Protein AF-A0A2D0RPX7-F1 (afdb_monomer)

Mean predicted aligned error: 11.75 Å

Secondary structure (DSSP, 8-state):
-------HHHHHHHHHHHHTS-SSTTHHHHHHHH-TTS-HHHHHHHHHHHHHHHHHHHHTT--HHHHHHHHHHHHHHHHH-TTS-HHHHHHHHTT--HHHHHHHHHHHHHHHHHSSPPPHHHHHHHHH-GGGSS-HHHHHHHHHHHHH-SSSSHHHHHHHHHHHHHHHHHHHHHHHHTT--EEEHHHHHHTT-SS--SEEESS----SS---S---S------TTHHHHHSS-----------------

Structure (mmCIF, N/CA/C/O backbone):
data_AF-A0A2D0RPX7-F1
#
_entry.id   AF-A0A2D0RPX7-F1
#
loop_
_atom_site.group_PDB
_atom_site.id
_atom_site.type_symbol
_atom_site.label_atom_id
_atom_site.label_alt_id
_atom_site.label_comp_id
_atom_site.label_asym_id
_atom_site.label_entity_id
_atom_site.label_seq_id
_atom_site.pdbx_PDB_ins_code
_atom_site.Cartn_x
_atom_site.Cartn_y
_atom_site.Cartn_z
_atom_site.occupancy
_atom_site.B_iso_or_equiv
_atom_site.auth_seq_id
_atom_site.auth_comp_id
_atom_site.auth_asym_id
_atom_site.auth_atom_id
_atom_site.pdbx_PDB_model_num
ATOM 1 N N . MET A 1 1 ? -29.292 -4.872 14.350 1.00 38.97 1 MET A N 1
ATOM 2 C CA . MET A 1 1 ? -28.483 -6.059 13.984 1.00 38.97 1 MET A CA 1
ATOM 3 C C . MET A 1 1 ? -27.320 -6.160 14.959 1.00 38.97 1 MET A C 1
ATOM 5 O O . MET A 1 1 ? -26.599 -5.183 15.113 1.00 38.97 1 MET A O 1
ATOM 9 N N . SER A 1 2 ? -27.185 -7.280 15.672 1.00 42.84 2 SER A N 1
ATOM 10 C CA . SER A 1 2 ? -26.088 -7.494 16.627 1.00 42.84 2 SER A CA 1
ATOM 11 C C . SER A 1 2 ? -24.741 -7.439 15.893 1.00 42.84 2 SER A C 1
ATOM 13 O O . SER A 1 2 ? -24.562 -8.151 14.906 1.00 42.84 2 SER A O 1
ATOM 15 N N . LYS A 1 3 ? -23.810 -6.576 16.331 1.00 54.81 3 LYS A N 1
ATOM 16 C CA . LYS A 1 3 ? -22.422 -6.564 15.837 1.00 54.81 3 LYS A CA 1
ATOM 17 C C . LYS A 1 3 ? -21.764 -7.867 16.288 1.00 54.81 3 LYS A C 1
ATOM 19 O O . LYS A 1 3 ? -21.267 -7.971 17.407 1.00 54.81 3 LYS A O 1
ATOM 24 N N . MET A 1 4 ? -21.809 -8.871 15.421 1.00 58.91 4 MET A N 1
ATOM 25 C CA . MET A 1 4 ? -21.173 -10.156 15.659 1.00 58.91 4 MET A CA 1
ATOM 26 C C . MET A 1 4 ? -19.658 -9.936 15.752 1.00 58.91 4 MET A C 1
ATOM 28 O O . MET A 1 4 ? -19.037 -9.414 14.824 1.00 58.91 4 MET A O 1
ATOM 32 N N . LYS A 1 5 ? -19.069 -10.258 16.907 1.00 72.12 5 LYS A N 1
ATOM 33 C CA . LYS A 1 5 ? -17.617 -10.202 17.097 1.00 72.12 5 LYS A CA 1
ATOM 34 C C . LYS A 1 5 ? -16.993 -11.299 16.240 1.00 72.12 5 LYS A C 1
ATOM 36 O O . LYS A 1 5 ? -17.305 -12.467 16.448 1.00 72.12 5 LYS A O 1
ATOM 41 N N . LEU A 1 6 ? -16.122 -10.917 15.307 1.00 82.69 6 LEU A N 1
ATOM 42 C CA . LEU A 1 6 ? -15.377 -11.857 14.474 1.00 82.69 6 LEU A CA 1
ATOM 43 C C . LEU A 1 6 ? -14.513 -12.750 15.371 1.00 82.69 6 LEU A C 1
ATOM 45 O O . LEU A 1 6 ? -13.600 -12.260 16.041 1.00 82.69 6 LEU A O 1
ATOM 49 N N . CYS A 1 7 ? -14.791 -14.051 15.406 1.00 88.56 7 CYS A N 1
ATOM 50 C CA . CYS A 1 7 ? -13.959 -14.973 16.168 1.00 88.56 7 CYS A CA 1
ATOM 51 C C . CYS A 1 7 ? -12.695 -15.359 15.380 1.00 88.56 7 CYS A C 1
ATOM 53 O O . CYS A 1 7 ? -12.612 -15.233 14.156 1.00 88.56 7 CYS A O 1
ATOM 55 N N . ARG A 1 8 ? -11.686 -15.892 16.080 1.00 89.31 8 ARG A N 1
ATOM 56 C CA . ARG A 1 8 ? -10.414 -16.299 15.457 1.00 89.31 8 ARG A CA 1
ATOM 57 C C . ARG A 1 8 ? -10.593 -17.370 14.373 1.00 89.31 8 ARG A C 1
ATOM 59 O O . ARG A 1 8 ? -9.827 -17.392 13.412 1.00 89.31 8 ARG A O 1
ATOM 66 N N . ALA A 1 9 ? -11.561 -18.270 14.537 1.00 91.12 9 ALA A N 1
ATOM 67 C CA . ALA A 1 9 ? -11.838 -19.313 13.553 1.00 91.12 9 ALA A CA 1
ATOM 68 C C . ALA A 1 9 ? -12.414 -18.717 12.259 1.00 91.12 9 ALA A C 1
ATOM 70 O O . ALA A 1 9 ? -11.913 -19.022 11.181 1.00 91.12 9 ALA A O 1
ATOM 71 N N . GLU A 1 10 ? -13.383 -17.806 12.367 1.00 91.25 10 GLU A N 1
ATOM 72 C CA . GLU A 1 10 ? -13.968 -17.100 11.219 1.00 91.25 10 GLU A CA 1
ATOM 73 C C . GLU A 1 10 ? -12.928 -16.261 10.484 1.00 91.25 10 GLU A C 1
ATOM 75 O O . GLU A 1 10 ? -12.817 -16.360 9.264 1.00 91.25 10 GLU A O 1
ATOM 80 N N . TYR A 1 11 ? -12.096 -15.515 11.223 1.00 93.44 11 TYR A N 1
ATOM 81 C CA . TYR A 1 11 ? -10.978 -14.779 10.634 1.00 93.44 11 TYR A CA 1
ATOM 82 C C . TYR A 1 11 ? -10.102 -15.686 9.763 1.00 93.44 11 TYR A C 1
ATOM 84 O O . TYR A 1 11 ? -9.799 -15.343 8.625 1.00 93.44 11 TYR A O 1
ATOM 92 N N . ARG A 1 12 ? -9.714 -16.867 10.270 1.00 94.00 12 ARG A N 1
ATOM 93 C CA . ARG A 1 12 ? -8.864 -17.814 9.527 1.00 94.00 12 ARG A CA 1
ATOM 94 C C . ARG A 1 12 ? -9.530 -18.312 8.247 1.00 94.00 12 ARG A C 1
ATOM 96 O O . ARG A 1 12 ? -8.838 -18.507 7.253 1.00 94.00 12 ARG A O 1
ATOM 103 N N . VAL A 1 13 ? -10.846 -18.516 8.262 1.00 95.12 13 VAL A N 1
ATOM 104 C CA . VAL A 1 13 ? -11.600 -18.929 7.070 1.00 95.12 13 VAL A CA 1
ATOM 105 C C . VAL A 1 13 ? -11.599 -17.817 6.020 1.00 95.12 13 VAL A C 1
ATOM 107 O O . VAL A 1 13 ? -11.315 -18.091 4.855 1.00 95.12 13 VAL A O 1
ATOM 110 N N . ILE A 1 14 ? -11.857 -16.570 6.427 1.00 94.75 14 ILE A N 1
ATOM 111 C CA . ILE A 1 14 ? -11.833 -15.414 5.519 1.00 94.75 14 ILE A CA 1
ATOM 112 C C . ILE A 1 14 ? -10.420 -15.208 4.963 1.00 94.75 14 ILE A C 1
ATOM 114 O O . ILE A 1 14 ? -10.260 -15.099 3.752 1.00 94.75 14 ILE A O 1
ATOM 118 N N . ALA A 1 15 ? -9.397 -15.233 5.821 1.00 94.12 15 ALA A N 1
ATOM 119 C CA . ALA A 1 15 ? -7.998 -15.075 5.428 1.00 94.12 15 ALA A CA 1
ATOM 120 C C . ALA A 1 15 ? -7.537 -16.161 4.441 1.00 94.12 15 ALA A C 1
ATOM 122 O O . ALA A 1 15 ? -6.885 -15.870 3.447 1.00 94.12 15 ALA A O 1
ATOM 123 N N . LYS A 1 16 ? -7.930 -17.423 4.648 1.00 93.69 16 LYS A N 1
ATOM 124 C CA . LYS A 1 16 ? -7.609 -18.495 3.693 1.00 93.69 16 LYS A CA 1
ATOM 125 C C . LYS A 1 16 ? -8.269 -18.271 2.329 1.00 93.69 16 LYS A C 1
ATOM 127 O O . LYS A 1 16 ? -7.687 -18.599 1.301 1.00 93.69 16 LYS A O 1
ATOM 132 N N . PHE A 1 17 ? -9.487 -17.729 2.310 1.00 93.62 17 PHE A N 1
ATOM 133 C CA . PHE A 1 17 ? -10.157 -17.385 1.059 1.00 93.62 17 PHE A CA 1
ATOM 134 C C . PHE A 1 17 ? -9.475 -16.199 0.364 1.00 93.62 17 PHE A C 1
ATOM 136 O O . PHE A 1 17 ? -9.306 -16.232 -0.851 1.00 93.62 17 PHE A O 1
ATOM 143 N N . THR A 1 18 ? -9.024 -15.185 1.112 1.00 90.88 18 THR A N 1
ATOM 144 C CA . THR A 1 18 ? -8.352 -14.011 0.532 1.00 90.88 18 THR A CA 1
ATOM 145 C C . THR A 1 18 ? -7.028 -14.361 -0.145 1.00 90.88 18 THR A C 1
ATOM 147 O O . THR A 1 18 ? -6.698 -13.746 -1.157 1.00 90.88 18 THR A O 1
ATOM 150 N N . GLU A 1 19 ? -6.305 -15.379 0.335 1.00 86.44 19 GLU A N 1
ATOM 151 C CA . GLU A 1 19 ? -5.074 -15.863 -0.309 1.00 86.44 19 GLU A CA 1
ATOM 152 C C . GLU A 1 19 ? -5.301 -16.326 -1.757 1.00 86.44 19 GLU A C 1
ATOM 154 O O . GLU A 1 19 ? -4.415 -16.157 -2.592 1.00 86.44 19 GLU A O 1
ATOM 159 N N . GLN A 1 20 ? -6.493 -16.846 -2.066 1.00 84.94 20 GLN A N 1
ATOM 160 C CA . GLN A 1 20 ? -6.867 -17.343 -3.396 1.00 84.94 20 GLN A CA 1
ATOM 161 C C . GLN A 1 20 ? -7.364 -16.231 -4.330 1.00 84.94 20 GLN A C 1
ATOM 163 O O . GLN A 1 20 ? -7.512 -16.448 -5.532 1.00 84.94 20 GLN A O 1
ATOM 168 N N . LEU A 1 21 ? -7.647 -15.041 -3.793 1.00 85.19 21 LEU A N 1
ATOM 169 C CA . LEU A 1 21 ? -8.184 -13.934 -4.571 1.00 85.19 21 LEU A CA 1
ATOM 170 C C . LEU A 1 21 ? -7.066 -13.143 -5.252 1.00 85.19 21 LEU A C 1
ATOM 172 O O . LEU A 1 21 ? -6.052 -12.766 -4.646 1.00 85.19 21 LEU A O 1
ATOM 176 N N . ARG A 1 22 ? -7.311 -12.811 -6.522 1.00 77.62 22 ARG A N 1
ATOM 177 C CA . ARG A 1 22 ? -6.557 -11.766 -7.213 1.00 77.62 22 ARG A CA 1
ATOM 178 C C . ARG A 1 22 ? -7.001 -10.389 -6.702 1.00 77.62 22 ARG A C 1
ATOM 180 O O . ARG A 1 22 ? -8.201 -10.191 -6.483 1.00 77.62 22 ARG A O 1
ATOM 187 N N . PRO A 1 23 ? -6.069 -9.436 -6.536 1.00 73.12 23 PRO A N 1
ATOM 188 C CA . PRO A 1 23 ?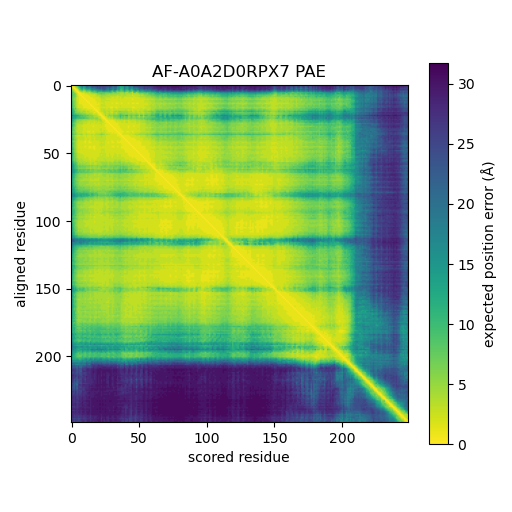 -6.348 -8.076 -6.083 1.00 73.12 23 PRO A CA 1
ATOM 189 C C . PRO A 1 23 ? -6.954 -7.259 -7.228 1.00 73.12 23 PRO A C 1
ATOM 191 O O . PRO A 1 23 ? -6.350 -6.345 -7.771 1.00 73.12 23 PRO A O 1
ATOM 194 N N . THR A 1 24 ? -8.154 -7.645 -7.641 1.00 77.12 24 THR A N 1
ATOM 195 C CA . THR A 1 24 ? -8.930 -6.941 -8.659 1.00 77.12 24 THR A CA 1
ATOM 196 C C . THR A 1 24 ? -10.061 -6.179 -7.991 1.00 77.12 24 THR A C 1
ATOM 198 O O . THR A 1 24 ? -10.489 -6.518 -6.888 1.00 77.12 24 THR A O 1
ATOM 201 N N . ARG A 1 25 ? -10.650 -5.212 -8.698 1.00 71.50 25 ARG A N 1
ATOM 202 C CA . ARG A 1 25 ? -11.848 -4.492 -8.228 1.00 71.50 25 ARG A CA 1
ATOM 203 C C . ARG A 1 25 ? -13.037 -5.419 -7.913 1.00 71.50 25 ARG A C 1
ATOM 205 O O . ARG A 1 25 ? -13.955 -5.018 -7.204 1.00 71.50 25 ARG A O 1
ATOM 212 N N . GLN A 1 26 ? -13.020 -6.664 -8.398 1.00 81.12 26 GLN A N 1
ATOM 213 C CA . GLN A 1 26 ? -14.059 -7.663 -8.142 1.00 81.12 26 GLN A CA 1
ATOM 214 C C . GLN A 1 26 ? -13.861 -8.440 -6.831 1.00 81.12 26 GLN A C 1
ATOM 216 O O . GLN A 1 26 ? -14.807 -9.082 -6.372 1.00 81.12 26 GLN A O 1
ATOM 221 N N . CYS A 1 27 ? -12.688 -8.366 -6.187 1.00 85.25 27 CYS A N 1
ATOM 222 C CA . CYS A 1 27 ? -12.398 -9.147 -4.979 1.00 85.25 27 CYS A CA 1
ATOM 223 C C . CYS A 1 27 ? -13.417 -8.880 -3.859 1.00 85.25 27 CYS A C 1
ATOM 225 O O . CYS A 1 27 ? -13.876 -9.809 -3.196 1.00 85.25 27 CYS A O 1
ATOM 227 N N . MET A 1 28 ? -13.853 -7.626 -3.706 1.00 87.69 28 MET A N 1
ATOM 228 C CA . MET A 1 28 ? -14.830 -7.246 -2.689 1.00 87.69 28 MET A CA 1
ATOM 229 C C . MET A 1 28 ? -16.225 -7.793 -2.969 1.00 87.69 28 MET A C 1
ATOM 231 O O . MET A 1 28 ? -16.921 -8.174 -2.028 1.00 87.69 28 MET A O 1
ATOM 235 N N . LYS A 1 29 ? -16.617 -7.889 -4.244 1.00 90.12 29 LYS A N 1
ATOM 236 C CA . LYS A 1 29 ? -17.875 -8.529 -4.639 1.00 90.12 29 LYS A CA 1
ATOM 237 C C . LYS A 1 29 ? -17.858 -10.007 -4.238 1.00 90.12 29 LYS A C 1
ATOM 239 O O . LYS A 1 29 ? -18.749 -10.446 -3.518 1.00 90.12 29 LYS A O 1
ATOM 244 N N . MET A 1 30 ? -16.789 -10.725 -4.588 1.00 91.62 30 MET A N 1
ATOM 245 C CA . MET A 1 30 ? -16.618 -12.141 -4.236 1.00 91.62 30 MET A CA 1
ATOM 246 C C . MET A 1 30 ? -16.588 -12.366 -2.716 1.00 91.62 30 MET A C 1
ATOM 248 O O . MET A 1 30 ? -17.200 -13.305 -2.207 1.00 91.62 30 MET A O 1
ATOM 252 N N . LEU A 1 31 ? -15.911 -11.488 -1.966 1.00 91.94 31 LEU A N 1
ATOM 253 C CA . LEU A 1 31 ? -15.883 -11.544 -0.501 1.00 91.94 31 LEU A CA 1
ATOM 254 C C . LEU A 1 31 ? -17.270 -11.334 0.107 1.00 91.94 31 LEU A C 1
ATOM 256 O O . LEU A 1 31 ? -17.635 -12.046 1.039 1.00 91.94 31 LEU A O 1
ATOM 260 N N . LYS A 1 32 ? -18.054 -10.385 -0.414 1.00 92.31 32 LYS A N 1
ATOM 261 C CA . LYS A 1 32 ? -19.415 -10.115 0.067 1.00 92.31 32 LYS A CA 1
ATOM 262 C C . LYS A 1 32 ? -20.395 -11.234 -0.264 1.00 92.31 32 LYS A C 1
ATOM 264 O O . LYS A 1 32 ? -21.232 -11.541 0.579 1.00 92.31 32 LYS A O 1
ATOM 269 N N . GLU A 1 33 ? -20.273 -11.847 -1.436 1.00 93.81 33 GLU A N 1
ATOM 270 C CA . GLU A 1 33 ? -21.065 -13.021 -1.820 1.00 93.81 33 GLU A CA 1
ATOM 271 C C . GLU A 1 33 ? -20.749 -14.221 -0.919 1.00 93.81 33 GLU A C 1
ATOM 273 O O . GLU A 1 33 ? -21.655 -14.928 -0.482 1.00 93.81 33 GLU A O 1
ATOM 278 N N . ARG A 1 34 ? -19.468 -14.428 -0.582 1.00 94.31 34 ARG A N 1
ATOM 279 C CA . ARG A 1 34 ? -19.039 -15.547 0.268 1.00 94.31 34 ARG A CA 1
ATOM 280 C C . ARG A 1 34 ? -19.313 -15.329 1.757 1.00 94.31 34 ARG A C 1
ATOM 282 O O . ARG A 1 34 ? -19.609 -16.290 2.464 1.00 94.31 34 ARG A O 1
ATOM 289 N N . PHE A 1 35 ? -19.201 -14.092 2.234 1.00 93.81 35 PHE A N 1
ATOM 290 C CA . PHE A 1 35 ? -19.315 -13.727 3.648 1.00 93.81 35 PHE A CA 1
ATOM 291 C C . PHE A 1 35 ? -20.339 -12.595 3.862 1.00 93.81 35 PHE A C 1
ATOM 293 O O . PHE A 1 35 ? -19.987 -11.503 4.325 1.00 93.81 35 PHE A O 1
ATOM 300 N N . PRO A 1 36 ? -21.631 -12.828 3.559 1.00 93.00 36 PRO A N 1
ATOM 301 C CA . PRO A 1 36 ? -22.653 -11.779 3.582 1.00 93.00 36 PRO A CA 1
ATOM 302 C C . PRO A 1 36 ? -22.886 -11.192 4.981 1.00 93.00 36 PRO A C 1
ATOM 304 O O . PRO A 1 36 ? -23.217 -10.010 5.099 1.00 93.00 36 PRO A O 1
ATOM 307 N N . ASN A 1 37 ? -22.635 -11.985 6.028 1.00 91.31 37 ASN A N 1
ATOM 308 C CA . ASN A 1 37 ? -22.849 -11.626 7.433 1.00 91.31 37 ASN A CA 1
ATOM 309 C C . ASN A 1 37 ? -21.833 -10.612 7.988 1.00 91.31 37 ASN A C 1
ATOM 311 O O . ASN A 1 37 ? -22.041 -10.076 9.076 1.00 91.31 37 ASN A O 1
ATOM 315 N N . HIS A 1 38 ? -20.746 -10.329 7.266 1.00 89.81 38 HIS A N 1
ATOM 316 C CA . HIS A 1 38 ? -19.764 -9.323 7.667 1.00 89.81 38 HIS A CA 1
ATOM 317 C C . HIS A 1 38 ? -19.948 -8.020 6.886 1.00 89.81 38 HIS A C 1
ATOM 319 O O . HIS A 1 38 ? -20.356 -8.005 5.717 1.00 89.81 38 HIS A O 1
ATOM 325 N N . SER A 1 39 ? -19.641 -6.894 7.537 1.00 89.94 39 SER A N 1
ATOM 326 C CA . SER A 1 39 ? -19.634 -5.600 6.860 1.00 89.94 39 SER A CA 1
ATOM 327 C C . SER A 1 39 ? -18.547 -5.576 5.786 1.00 89.94 39 SER A C 1
ATOM 329 O O . SER A 1 39 ? -17.526 -6.262 5.877 1.00 89.94 39 SER A O 1
ATOM 331 N N . GLN A 1 40 ? -18.757 -4.750 4.763 1.00 89.25 40 GLN A N 1
ATOM 332 C CA . GLN A 1 40 ? -17.760 -4.551 3.715 1.00 89.25 40 GLN A CA 1
ATOM 333 C C . GLN A 1 40 ? -16.437 -4.030 4.286 1.00 89.25 40 GLN A C 1
ATOM 335 O O . GLN A 1 40 ? -15.383 -4.494 3.864 1.00 89.25 40 GLN A O 1
ATOM 340 N N . SER A 1 41 ? -16.494 -3.133 5.277 1.00 86.19 41 SER A N 1
ATOM 341 C CA . SER A 1 41 ? -15.308 -2.603 5.952 1.00 86.19 41 SER A CA 1
ATOM 342 C C . SER A 1 41 ? -14.477 -3.703 6.610 1.00 86.19 41 SER A C 1
ATOM 344 O O . SER A 1 41 ? -13.284 -3.781 6.354 1.00 86.19 41 SER A O 1
ATOM 346 N N . THR A 1 42 ? -15.093 -4.615 7.373 1.00 89.06 42 THR A N 1
ATOM 347 C CA . THR A 1 42 ? -14.375 -5.726 8.018 1.00 89.06 42 THR A CA 1
ATOM 348 C C . THR A 1 42 ? -13.700 -6.636 6.996 1.00 89.06 42 THR A C 1
ATOM 350 O O . THR A 1 42 ? -12.536 -6.993 7.165 1.00 89.06 42 THR A O 1
ATOM 353 N N . LEU A 1 43 ? -14.403 -6.995 5.920 1.00 91.19 43 LEU A N 1
ATOM 354 C CA . LEU A 1 43 ? -13.836 -7.845 4.872 1.00 91.19 43 LEU A CA 1
ATOM 355 C C . LEU A 1 43 ? -12.685 -7.152 4.135 1.00 91.19 43 LEU A C 1
ATOM 357 O O . LEU A 1 43 ? -11.669 -7.792 3.873 1.00 91.19 43 LEU A O 1
ATOM 361 N N . LEU A 1 44 ? -12.815 -5.851 3.855 1.00 88.19 44 LEU A N 1
ATOM 362 C CA . LEU A 1 44 ? -11.763 -5.050 3.231 1.00 88.19 44 LEU A CA 1
ATOM 363 C C . LEU A 1 44 ? -10.528 -4.954 4.135 1.00 88.19 44 LEU A C 1
ATOM 365 O O . LEU A 1 44 ? -9.414 -5.119 3.648 1.00 88.19 44 LEU A O 1
ATOM 369 N N . SER A 1 45 ? -10.709 -4.749 5.443 1.00 87.62 45 SER A N 1
ATOM 370 C CA . SER A 1 45 ? -9.605 -4.717 6.408 1.00 87.62 45 SER A CA 1
ATOM 371 C C . SER A 1 45 ? -8.850 -6.047 6.446 1.00 87.62 45 SER A C 1
ATOM 373 O O . SER A 1 45 ? -7.622 -6.053 6.370 1.00 87.62 45 SER A O 1
ATOM 375 N N . ILE A 1 46 ? -9.565 -7.180 6.491 1.00 91.31 46 ILE A N 1
ATOM 376 C CA . ILE A 1 46 ? -8.941 -8.514 6.456 1.00 91.31 46 ILE A CA 1
ATOM 377 C C . ILE A 1 46 ? -8.210 -8.725 5.127 1.00 91.31 46 ILE A C 1
ATOM 379 O O . ILE A 1 46 ? -7.055 -9.147 5.124 1.00 91.31 46 ILE A O 1
ATOM 383 N N . PHE A 1 47 ? -8.853 -8.404 4.000 1.00 90.50 47 PHE A N 1
ATOM 384 C CA . PHE A 1 47 ? -8.250 -8.537 2.676 1.00 90.50 47 PHE A CA 1
ATOM 385 C C . PHE A 1 47 ? -6.974 -7.703 2.547 1.00 90.50 47 PHE A C 1
ATOM 387 O O . PHE A 1 47 ? -5.932 -8.244 2.188 1.00 90.50 47 PHE A O 1
ATOM 394 N N . SER A 1 48 ? -7.028 -6.417 2.904 1.00 87.75 48 SER A N 1
ATOM 395 C CA . SER A 1 48 ? -5.877 -5.511 2.861 1.00 87.75 48 SER A CA 1
ATOM 396 C C . SER A 1 48 ? -4.725 -6.019 3.730 1.00 87.75 48 SER A C 1
ATOM 398 O O . SER A 1 48 ? -3.570 -5.963 3.306 1.00 87.75 48 SER A O 1
ATOM 400 N N . LEU A 1 49 ? -5.016 -6.524 4.933 1.00 89.31 49 LEU A N 1
ATOM 401 C CA . LEU A 1 49 ? -4.000 -7.055 5.842 1.00 89.31 49 LEU A CA 1
ATOM 402 C C . LEU A 1 49 ? -3.323 -8.308 5.268 1.00 89.31 49 LEU A C 1
ATOM 404 O O . LEU A 1 49 ? -2.094 -8.398 5.250 1.00 89.31 49 LEU A O 1
ATOM 408 N N . GLU A 1 50 ? -4.106 -9.273 4.788 1.00 91.19 50 GLU A N 1
ATOM 409 C CA . GLU A 1 50 ? -3.566 -10.505 4.201 1.00 91.19 50 GLU A CA 1
ATOM 410 C C . GLU A 1 50 ? -2.828 -10.241 2.886 1.00 91.19 50 GLU A C 1
ATOM 412 O O . GLU A 1 50 ? -1.759 -10.809 2.649 1.00 91.19 50 GLU A O 1
ATOM 417 N N . TYR A 1 51 ? -3.324 -9.310 2.071 1.00 88.94 51 TYR A N 1
ATOM 418 C CA . TYR A 1 51 ? -2.650 -8.878 0.854 1.00 88.94 51 TYR A CA 1
ATOM 419 C C . TYR A 1 51 ? -1.285 -8.256 1.158 1.00 88.94 51 TYR A C 1
ATOM 421 O O . TYR A 1 51 ? -0.281 -8.644 0.563 1.00 88.94 51 TYR A O 1
ATOM 429 N N . GLN A 1 52 ? -1.198 -7.371 2.156 1.00 87.88 52 GLN A N 1
ATOM 430 C CA . GLN A 1 52 ? 0.075 -6.781 2.567 1.00 87.88 52 GLN A CA 1
ATOM 431 C C . GLN A 1 52 ? 1.061 -7.840 3.089 1.00 87.88 52 GLN A C 1
ATOM 433 O O . GLN A 1 52 ? 2.251 -7.788 2.768 1.00 87.88 52 GLN A O 1
ATOM 438 N N . LYS A 1 53 ? 0.590 -8.828 3.863 1.00 89.81 53 LYS A N 1
ATOM 439 C CA . LYS A 1 53 ? 1.423 -9.966 4.293 1.00 89.81 53 LYS A CA 1
ATOM 440 C C . LYS A 1 53 ? 1.916 -10.780 3.098 1.00 89.81 53 LYS A C 1
ATOM 442 O O . LYS A 1 53 ? 3.077 -11.188 3.084 1.00 89.81 53 LYS A O 1
ATOM 447 N N . ARG A 1 54 ? 1.063 -11.020 2.095 1.00 88.44 54 ARG A N 1
ATOM 448 C CA . ARG A 1 54 ? 1.443 -11.707 0.852 1.00 88.44 54 ARG A CA 1
ATOM 449 C C . ARG A 1 54 ? 2.524 -10.934 0.102 1.00 88.44 54 ARG A C 1
ATOM 451 O O . ARG A 1 54 ? 3.548 -11.530 -0.210 1.00 88.44 54 ARG A O 1
ATOM 458 N N . MET A 1 55 ? 2.357 -9.624 -0.084 1.00 89.81 55 MET A N 1
ATOM 459 C CA . MET A 1 55 ? 3.353 -8.774 -0.751 1.00 89.81 55 MET A CA 1
ATOM 460 C C . MET A 1 55 ? 4.706 -8.809 -0.042 1.00 89.81 55 MET A C 1
ATOM 462 O O . MET A 1 55 ? 5.722 -9.036 -0.689 1.00 89.81 55 MET A O 1
ATOM 466 N N . LYS A 1 56 ? 4.735 -8.698 1.293 1.00 88.38 56 LYS A N 1
ATOM 467 C CA . LYS A 1 56 ? 5.987 -8.801 2.065 1.00 88.38 56 LYS A CA 1
ATOM 468 C C . LYS A 1 56 ? 6.677 -10.160 1.899 1.00 88.38 56 LYS A C 1
ATOM 470 O O . LYS A 1 56 ? 7.896 -10.204 1.791 1.00 88.38 56 LYS A O 1
ATOM 475 N N . ARG A 1 57 ? 5.912 -11.260 1.875 1.00 88.81 57 ARG A N 1
ATOM 476 C CA . ARG A 1 57 ? 6.449 -12.615 1.647 1.00 88.81 57 ARG A CA 1
ATOM 477 C C . ARG A 1 57 ? 6.964 -12.797 0.216 1.00 88.81 57 ARG A C 1
ATOM 479 O O . ARG A 1 57 ? 7.993 -13.439 0.033 1.00 88.81 57 ARG A O 1
ATOM 486 N N . SER A 1 58 ? 6.251 -12.261 -0.776 1.00 85.69 58 SER A N 1
ATOM 487 C CA . SER A 1 58 ? 6.615 -12.400 -2.191 1.00 85.69 58 SER A CA 1
ATOM 488 C C . SER A 1 58 ? 7.826 -11.549 -2.559 1.00 85.69 58 SER A C 1
ATOM 490 O O . SER A 1 58 ? 8.712 -12.035 -3.249 1.00 85.69 58 SER A O 1
ATOM 492 N N . LEU A 1 59 ? 7.927 -10.327 -2.017 1.00 86.81 59 LEU A N 1
ATOM 493 C CA . LEU A 1 59 ? 8.992 -9.368 -2.336 1.00 86.81 59 LEU A CA 1
ATOM 494 C C . LEU A 1 59 ? 10.406 -9.943 -2.160 1.00 86.81 59 LEU A C 1
ATOM 496 O O . LEU A 1 59 ? 11.293 -9.622 -2.938 1.00 86.81 59 LEU A O 1
ATOM 500 N N . VAL A 1 60 ? 10.603 -10.849 -1.197 1.00 87.19 60 VAL A N 1
ATOM 501 C CA . VAL A 1 60 ? 11.889 -11.531 -0.954 1.00 87.19 60 VAL A CA 1
ATOM 502 C C . VAL A 1 60 ? 12.378 -12.324 -2.178 1.00 87.19 60 VAL A C 1
ATOM 504 O O . VAL A 1 60 ? 13.577 -12.522 -2.339 1.00 87.19 60 VAL A O 1
ATOM 507 N N . LYS A 1 61 ? 11.467 -12.769 -3.051 1.00 88.81 61 LYS A N 1
ATOM 508 C CA . LYS A 1 61 ? 11.787 -13.526 -4.270 1.00 88.81 61 LYS A CA 1
ATOM 509 C C . LYS A 1 61 ? 12.253 -12.640 -5.427 1.00 88.81 61 LYS A C 1
ATOM 511 O O . LYS A 1 61 ? 12.832 -13.156 -6.374 1.00 88.81 61 LYS A O 1
ATOM 516 N N . HIS A 1 62 ? 12.002 -11.335 -5.364 1.00 89.50 62 HIS A N 1
ATOM 517 C CA . HIS A 1 62 ? 12.318 -10.388 -6.431 1.00 89.50 62 HIS A CA 1
ATOM 518 C C . HIS A 1 62 ? 13.575 -9.602 -6.043 1.00 89.50 62 HIS A C 1
ATOM 520 O O . HIS A 1 62 ? 13.507 -8.446 -5.632 1.00 89.50 62 HIS A O 1
ATOM 526 N N . HIS A 1 63 ? 14.726 -10.277 -6.096 1.00 89.88 63 HIS A N 1
ATOM 527 C CA . HIS A 1 63 ? 16.032 -9.655 -5.862 1.00 89.88 63 HIS A CA 1
ATOM 528 C C . HIS A 1 63 ? 16.512 -8.877 -7.095 1.00 89.88 63 HIS A C 1
ATOM 530 O O . HIS A 1 63 ? 15.848 -8.864 -8.128 1.00 89.88 63 HIS A O 1
ATOM 536 N N . SER A 1 64 ? 17.667 -8.214 -6.979 1.00 89.25 64 SER A N 1
ATOM 537 C CA . SER A 1 64 ? 18.159 -7.265 -7.986 1.00 89.25 64 SER A CA 1
ATOM 538 C C . SER A 1 64 ? 18.185 -7.827 -9.408 1.00 89.25 64 SER A C 1
ATOM 540 O O . SER A 1 64 ? 17.642 -7.184 -10.298 1.00 89.25 64 SER A O 1
ATOM 542 N N . ASP A 1 65 ? 18.733 -9.030 -9.607 1.00 92.44 65 ASP A N 1
ATOM 543 C CA . ASP A 1 65 ? 18.850 -9.647 -10.940 1.00 92.44 65 ASP A CA 1
ATOM 544 C C . ASP A 1 65 ? 17.479 -9.945 -11.561 1.00 92.44 65 ASP A C 1
ATOM 546 O O . ASP A 1 65 ? 17.244 -9.683 -12.732 1.00 92.44 65 ASP A O 1
ATOM 550 N N . VAL A 1 66 ? 16.527 -10.412 -10.749 1.00 94.94 66 VAL A N 1
ATOM 551 C CA . VAL A 1 66 ? 15.152 -10.674 -11.201 1.00 94.94 66 VAL A CA 1
ATOM 552 C C . VAL A 1 66 ? 14.434 -9.373 -11.567 1.00 94.94 66 VAL A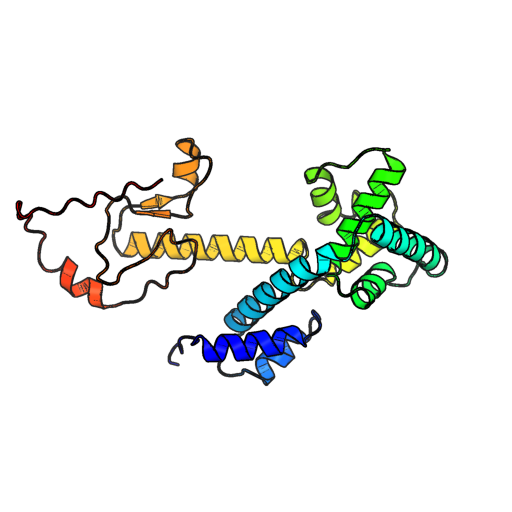 C 1
ATOM 554 O O . VAL A 1 66 ? 13.652 -9.333 -12.513 1.00 94.94 66 VAL A O 1
ATOM 557 N N . ILE A 1 67 ? 14.685 -8.296 -1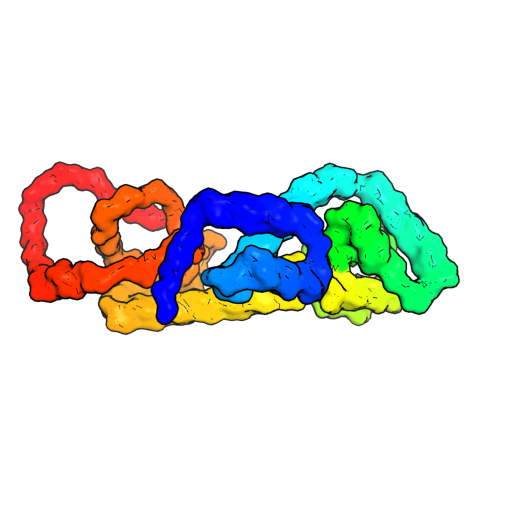0.819 1.00 94.94 67 ILE A N 1
ATOM 558 C CA . ILE A 1 67 ? 14.133 -6.977 -11.144 1.00 94.94 67 ILE A CA 1
ATOM 559 C C . ILE A 1 67 ? 14.745 -6.456 -12.454 1.00 94.94 67 ILE A C 1
ATOM 561 O O . ILE A 1 67 ? 14.028 -5.846 -13.246 1.00 94.94 67 ILE A O 1
ATOM 565 N N . GLU A 1 68 ? 16.029 -6.717 -12.705 1.00 95.56 68 GLU A N 1
ATOM 566 C CA . GLU A 1 68 ? 16.679 -6.374 -13.973 1.00 95.56 68 GLU A CA 1
ATOM 567 C C . GLU A 1 68 ? 16.019 -7.105 -15.151 1.00 95.56 68 GLU A C 1
ATOM 569 O O . GLU A 1 68 ? 15.648 -6.467 -16.136 1.00 95.56 68 GLU A O 1
ATOM 574 N N . ASP A 1 69 ? 15.738 -8.405 -15.017 1.00 96.69 69 ASP A N 1
ATOM 575 C CA . ASP A 1 69 ? 15.003 -9.170 -16.035 1.00 96.69 69 ASP A CA 1
ATOM 576 C C . ASP A 1 69 ? 13.619 -8.560 -16.327 1.00 96.69 69 ASP A C 1
ATOM 578 O O . ASP A 1 69 ? 13.210 -8.432 -17.486 1.00 96.69 69 ASP A O 1
ATOM 582 N N . TYR A 1 70 ? 12.893 -8.139 -15.284 1.00 96.81 70 TYR A N 1
ATOM 583 C CA . TYR A 1 70 ? 11.603 -7.459 -15.440 1.00 96.81 70 TYR A CA 1
ATOM 584 C C . TYR A 1 70 ? 11.742 -6.123 -16.163 1.00 96.81 70 TYR A C 1
ATOM 586 O O . TYR A 1 70 ? 10.914 -5.804 -17.016 1.00 96.81 70 TYR A O 1
ATOM 594 N N . TYR A 1 71 ? 12.780 -5.352 -15.842 1.00 97.00 71 TYR A N 1
ATOM 595 C CA . TYR A 1 71 ? 13.041 -4.060 -16.463 1.00 97.00 71 TYR A CA 1
ATOM 596 C C . TYR A 1 71 ? 13.366 -4.206 -17.955 1.00 97.00 71 TYR A C 1
ATOM 598 O O . TYR A 1 71 ? 12.782 -3.508 -18.788 1.00 97.00 71 TYR A O 1
ATOM 606 N N . GLN A 1 72 ? 14.216 -5.169 -18.316 1.00 96.69 72 GLN A N 1
ATOM 607 C CA . GLN A 1 72 ? 14.559 -5.447 -19.712 1.00 96.69 72 GLN A CA 1
ATOM 608 C C . GLN A 1 72 ? 13.353 -5.946 -20.512 1.00 96.69 72 GLN A C 1
ATOM 610 O O . GLN A 1 72 ? 13.099 -5.474 -21.627 1.00 96.69 72 GLN A O 1
ATOM 615 N N . ARG A 1 73 ? 12.556 -6.851 -19.929 1.00 96.50 73 ARG A N 1
ATOM 616 C CA . ARG A 1 73 ? 11.311 -7.319 -20.548 1.00 96.50 73 ARG A CA 1
ATOM 617 C C . ARG A 1 73 ? 10.335 -6.166 -20.772 1.00 96.50 73 ARG A C 1
ATOM 619 O O . ARG A 1 73 ? 9.853 -5.998 -21.891 1.00 96.50 73 ARG A O 1
ATOM 626 N N . TYR A 1 74 ? 10.123 -5.334 -19.751 1.00 97.06 74 TYR A N 1
ATOM 627 C CA . TYR A 1 74 ? 9.277 -4.147 -19.838 1.00 97.06 74 TYR A CA 1
ATOM 628 C C . TYR A 1 74 ? 9.712 -3.226 -20.983 1.00 97.06 74 TYR A C 1
ATOM 630 O O . TYR A 1 74 ? 8.884 -2.861 -21.813 1.00 97.06 74 TYR A O 1
ATOM 638 N N . ARG A 1 75 ? 11.006 -2.894 -21.094 1.00 95.06 75 ARG A N 1
ATOM 639 C CA . ARG A 1 75 ? 11.522 -2.035 -22.177 1.00 95.06 75 ARG A CA 1
ATOM 640 C C . ARG A 1 75 ? 11.296 -2.639 -23.563 1.00 95.06 75 ARG A C 1
ATOM 642 O O . ARG A 1 75 ? 10.912 -1.929 -24.497 1.00 95.06 75 ARG A O 1
ATOM 649 N N . SER A 1 76 ? 11.519 -3.946 -23.712 1.00 95.81 76 SER A N 1
ATOM 650 C CA . SER A 1 76 ? 11.308 -4.644 -24.986 1.00 95.81 76 SER A CA 1
ATOM 651 C C . SER A 1 76 ? 9.839 -4.649 -25.409 1.00 95.81 76 SER A C 1
ATOM 653 O O . SER A 1 76 ? 9.534 -4.419 -26.577 1.00 95.81 76 SER A O 1
ATOM 655 N N . GLU A 1 77 ? 8.924 -4.909 -24.478 1.00 95.50 77 GLU A N 1
ATOM 656 C CA . GLU A 1 77 ? 7.489 -5.000 -24.760 1.00 95.50 77 GLU A CA 1
ATOM 657 C C . GLU A 1 77 ? 6.852 -3.615 -24.927 1.00 95.50 77 GLU A C 1
ATOM 659 O O . GLU A 1 77 ? 6.136 -3.384 -25.901 1.00 95.50 77 GLU A O 1
ATOM 664 N N . ALA A 1 78 ? 7.182 -2.658 -24.055 1.00 94.38 78 ALA A N 1
ATOM 665 C CA . ALA A 1 78 ? 6.656 -1.296 -24.113 1.00 94.38 78 ALA A CA 1
ATOM 666 C C . ALA A 1 78 ? 7.060 -0.581 -25.413 1.00 94.38 78 ALA A C 1
ATOM 668 O O . ALA A 1 78 ? 6.244 0.119 -26.012 1.00 94.38 78 ALA A O 1
ATOM 669 N N . SER A 1 79 ? 8.283 -0.797 -25.908 1.00 91.62 79 SER A N 1
ATOM 670 C CA . SER A 1 79 ? 8.719 -0.218 -27.189 1.00 91.62 79 SER A CA 1
ATOM 671 C C . SER A 1 79 ? 7.979 -0.799 -28.401 1.00 91.62 79 SER A C 1
ATOM 673 O O . SER A 1 79 ? 7.704 -0.071 -29.354 1.00 91.62 79 SER A O 1
ATOM 675 N N . LYS A 1 80 ? 7.619 -2.089 -28.369 1.00 93.12 80 LYS A N 1
ATOM 676 C CA . LYS A 1 80 ? 6.868 -2.760 -29.445 1.00 93.12 80 LYS A CA 1
ATOM 677 C C . LYS A 1 80 ? 5.382 -2.425 -29.418 1.00 93.12 80 LYS A C 1
ATOM 679 O O . LYS A 1 80 ? 4.768 -2.292 -30.476 1.00 93.12 80 LYS A O 1
ATOM 684 N N . HIS A 1 81 ? 4.821 -2.274 -28.222 1.00 90.56 81 HIS A N 1
ATOM 685 C CA . HIS A 1 81 ? 3.394 -2.065 -28.008 1.00 90.56 81 HIS A CA 1
ATOM 686 C C . HIS A 1 81 ? 3.133 -0.849 -27.106 1.00 90.56 81 HIS A C 1
ATOM 688 O O . HIS A 1 81 ? 2.725 -0.996 -25.955 1.00 90.56 81 HIS A O 1
ATOM 694 N N . PRO A 1 82 ? 3.311 0.390 -27.610 1.00 83.81 82 PRO A N 1
ATOM 695 C CA . PRO A 1 82 ? 3.257 1.580 -26.761 1.00 83.81 82 PRO A CA 1
ATOM 696 C C . PRO A 1 82 ? 1.890 1.890 -26.155 1.00 83.81 82 PRO A C 1
ATOM 698 O O . PRO A 1 82 ? 1.799 2.705 -25.241 1.00 83.81 82 PRO A O 1
ATOM 701 N N . SER A 1 83 ? 0.824 1.291 -26.687 1.00 88.12 83 SER A N 1
ATOM 702 C CA . SER A 1 83 ? -0.539 1.468 -26.182 1.00 88.12 83 SER A CA 1
ATOM 703 C C . SER A 1 83 ? -0.924 0.440 -25.124 1.00 88.12 83 SER A C 1
ATOM 705 O O . SER A 1 83 ? -1.848 0.718 -24.362 1.00 88.12 83 SER A O 1
ATOM 707 N N . ASP A 1 84 ? -0.195 -0.667 -25.022 1.00 92.75 84 ASP A N 1
ATOM 708 C CA . ASP A 1 84 ? -0.569 -1.794 -24.177 1.00 92.75 84 ASP A CA 1
ATOM 709 C C . ASP A 1 84 ? -0.203 -1.537 -22.710 1.00 92.75 84 ASP A C 1
ATOM 711 O O . ASP A 1 84 ? 0.748 -0.807 -22.417 1.00 92.75 84 ASP A O 1
ATOM 715 N N . PRO A 1 85 ? -0.942 -2.123 -21.757 1.00 92.69 85 PRO A N 1
ATOM 716 C CA . PRO A 1 85 ? -0.730 -1.912 -20.331 1.00 92.69 85 PRO A CA 1
ATOM 717 C C . PRO A 1 85 ? 0.402 -2.792 -19.780 1.00 92.69 85 PRO A C 1
ATOM 719 O O . PRO A 1 85 ? 0.239 -3.456 -18.756 1.00 92.69 85 PRO A O 1
ATOM 722 N N . VAL A 1 86 ? 1.556 -2.789 -20.454 1.00 96.06 86 VAL A N 1
ATOM 723 C CA . VAL A 1 86 ? 2.658 -3.752 -20.270 1.00 96.06 86 VAL A CA 1
ATOM 724 C C . VAL A 1 86 ? 3.065 -3.899 -18.803 1.00 96.06 86 VAL A C 1
ATOM 726 O O . VAL A 1 86 ? 3.171 -5.006 -18.283 1.00 96.06 86 VAL A O 1
ATOM 729 N N . LEU A 1 87 ? 3.242 -2.782 -18.090 1.00 95.62 87 LEU A N 1
ATOM 730 C CA . LEU A 1 87 ? 3.652 -2.812 -16.683 1.00 95.62 87 LEU A CA 1
ATOM 731 C C . LEU A 1 87 ? 2.595 -3.437 -15.763 1.00 95.62 87 LEU A C 1
ATOM 733 O O . LEU A 1 87 ? 2.930 -4.140 -14.808 1.00 95.62 87 LEU A O 1
ATOM 737 N N . LEU A 1 88 ? 1.318 -3.177 -16.042 1.00 93.62 88 LEU A N 1
ATOM 738 C CA . LEU A 1 88 ? 0.204 -3.718 -15.271 1.00 93.62 88 LEU A CA 1
ATOM 739 C C . LEU A 1 88 ? 0.066 -5.227 -15.507 1.00 93.62 88 LEU A C 1
ATOM 741 O O . LEU A 1 88 ? -0.179 -5.976 -14.562 1.00 93.62 88 LEU A O 1
ATOM 745 N N . GLU A 1 89 ? 0.224 -5.679 -16.749 1.00 93.75 89 GLU A N 1
ATOM 746 C CA . GLU A 1 89 ? 0.211 -7.102 -17.098 1.00 93.75 89 GLU A CA 1
ATOM 747 C C . GLU A 1 89 ? 1.382 -7.836 -16.452 1.00 93.75 89 GLU A C 1
ATOM 749 O O . GLU A 1 89 ? 1.163 -8.822 -15.747 1.00 93.75 89 GLU A O 1
ATOM 754 N N . LEU A 1 90 ? 2.591 -7.279 -16.560 1.00 95.25 90 LEU A N 1
ATOM 755 C CA . LEU A 1 90 ? 3.780 -7.833 -15.925 1.00 95.25 90 LEU A CA 1
ATOM 756 C C . LEU A 1 90 ? 3.602 -7.969 -14.405 1.00 95.25 90 LEU A C 1
ATOM 758 O O . LEU A 1 90 ? 3.938 -9.010 -13.848 1.00 95.25 90 LEU A O 1
ATOM 762 N N . ALA A 1 91 ? 3.004 -6.976 -13.732 1.00 93.25 91 ALA A N 1
ATOM 763 C CA . ALA A 1 91 ? 2.716 -7.050 -12.295 1.00 93.25 91 ALA A CA 1
ATOM 764 C C . ALA A 1 91 ? 1.815 -8.241 -11.941 1.00 93.25 91 ALA A C 1
ATOM 766 O O . ALA A 1 91 ? 2.073 -8.956 -10.968 1.00 93.25 91 ALA A O 1
ATOM 767 N N . ASN A 1 92 ? 0.783 -8.479 -12.753 1.00 89.62 92 ASN A N 1
ATOM 768 C CA . ASN A 1 92 ? -0.138 -9.595 -12.562 1.00 89.62 92 ASN A CA 1
ATOM 769 C C . ASN A 1 92 ? 0.530 -10.954 -12.806 1.00 89.62 92 ASN A C 1
ATOM 771 O O . ASN A 1 92 ? 0.193 -11.922 -12.123 1.00 89.62 92 ASN A O 1
ATOM 775 N N . GLU A 1 93 ? 1.452 -11.039 -13.765 1.00 91.25 93 GLU A N 1
ATOM 776 C CA . GLU A 1 93 ? 2.191 -12.267 -14.066 1.00 91.25 93 GLU A CA 1
ATOM 777 C C . GLU A 1 93 ? 3.156 -12.660 -12.945 1.00 91.25 93 GLU A C 1
ATOM 779 O O . GLU A 1 93 ? 3.254 -13.839 -12.603 1.00 91.25 93 GLU A O 1
ATOM 784 N N . VAL A 1 94 ? 3.836 -11.680 -12.342 1.00 90.81 94 VAL A N 1
ATOM 785 C CA . VAL A 1 94 ? 4.851 -11.919 -11.300 1.00 90.81 94 VAL A CA 1
ATOM 786 C C . VAL A 1 94 ? 4.282 -11.918 -9.872 1.00 90.81 94 VAL A C 1
ATOM 788 O O . VAL A 1 94 ? 5.042 -11.984 -8.909 1.00 90.81 94 VAL A O 1
ATOM 791 N N . ASP A 1 95 ? 2.952 -11.856 -9.724 1.00 87.06 95 ASP A N 1
ATOM 792 C CA . ASP A 1 95 ? 2.214 -11.776 -8.447 1.00 87.06 95 ASP A CA 1
ATOM 793 C C . ASP A 1 95 ? 2.713 -10.650 -7.517 1.00 87.06 95 ASP A C 1
ATOM 795 O O . ASP A 1 95 ? 2.829 -10.802 -6.295 1.00 87.06 95 ASP A O 1
ATOM 799 N N . LEU A 1 96 ? 2.992 -9.484 -8.107 1.00 90.69 96 LEU A N 1
ATOM 800 C CA . LEU A 1 96 ? 3.254 -8.243 -7.384 1.00 90.69 96 LEU A CA 1
ATOM 801 C C . LEU A 1 96 ? 2.072 -7.285 -7.513 1.00 90.69 96 LEU A C 1
ATOM 803 O O . LEU A 1 96 ? 1.294 -7.328 -8.465 1.00 90.69 96 LEU A O 1
ATOM 807 N N . SER A 1 97 ? 1.925 -6.390 -6.536 1.00 91.50 97 SER A N 1
ATOM 808 C CA . SER A 1 97 ? 0.966 -5.298 -6.684 1.00 91.50 97 SER A CA 1
ATOM 809 C C . SER A 1 97 ? 1.395 -4.401 -7.851 1.00 91.50 97 SER A C 1
ATOM 811 O O . SER A 1 97 ? 2.600 -4.171 -8.013 1.00 91.50 97 SER A O 1
ATOM 813 N N . PRO A 1 98 ? 0.450 -3.861 -8.642 1.00 94.00 98 PRO A N 1
ATOM 814 C CA . PRO A 1 98 ? 0.786 -2.950 -9.730 1.00 94.00 98 PRO A CA 1
ATOM 815 C C . PRO A 1 98 ? 1.670 -1.786 -9.268 1.00 94.00 98 PRO A C 1
ATOM 817 O O . PRO A 1 98 ? 2.690 -1.499 -9.893 1.00 94.00 98 PRO A O 1
ATOM 820 N N . SER A 1 99 ? 1.347 -1.155 -8.132 1.00 93.19 99 SER A N 1
ATOM 821 C CA . SER A 1 99 ? 2.159 -0.061 -7.589 1.00 93.19 99 SER A CA 1
ATOM 822 C C . SER A 1 99 ? 3.511 -0.517 -7.035 1.00 93.19 99 SER A C 1
ATOM 824 O O . SER A 1 99 ? 4.467 0.257 -7.062 1.00 93.19 99 SER A O 1
ATOM 826 N N . LEU A 1 100 ? 3.625 -1.751 -6.535 1.00 93.06 100 LEU A N 1
ATOM 827 C CA . LEU A 1 100 ? 4.891 -2.292 -6.045 1.00 93.06 100 LEU A CA 1
ATOM 828 C C . LEU A 1 100 ? 5.849 -2.582 -7.201 1.00 93.06 100 LEU A C 1
ATOM 830 O O . LEU A 1 100 ? 6.998 -2.159 -7.127 1.00 93.06 100 LEU A O 1
ATOM 834 N N . LEU A 1 101 ? 5.389 -3.229 -8.277 1.00 95.25 101 LEU A N 1
ATOM 835 C CA . LEU A 1 101 ? 6.232 -3.424 -9.459 1.00 95.25 101 LEU A CA 1
ATOM 836 C C . LEU A 1 101 ? 6.606 -2.078 -10.096 1.00 95.25 101 LEU A C 1
ATOM 838 O O . LEU A 1 101 ? 7.769 -1.868 -10.427 1.00 95.25 101 LEU A O 1
ATOM 842 N N . ALA A 1 102 ? 5.653 -1.145 -10.194 1.00 96.25 102 ALA A N 1
ATOM 843 C CA . ALA A 1 102 ? 5.921 0.202 -10.691 1.00 96.25 102 ALA A CA 1
ATOM 844 C C . ALA A 1 102 ? 7.012 0.915 -9.881 1.00 96.25 102 ALA A C 1
ATOM 846 O O . ALA A 1 102 ? 7.904 1.524 -10.465 1.00 96.25 102 ALA A O 1
ATOM 847 N N . ARG A 1 103 ? 6.996 0.786 -8.546 1.00 95.25 103 ARG A N 1
ATOM 848 C CA . ARG A 1 103 ? 8.069 1.302 -7.686 1.00 95.25 103 ARG A CA 1
ATOM 849 C C . ARG A 1 103 ? 9.421 0.674 -8.021 1.00 95.25 103 ARG A C 1
ATOM 851 O O . ARG A 1 103 ? 10.389 1.414 -8.135 1.00 95.25 103 ARG A O 1
ATOM 858 N N . LEU A 1 104 ? 9.487 -0.652 -8.159 1.00 95.00 104 LEU A N 1
ATOM 859 C CA . LEU A 1 104 ? 10.742 -1.363 -8.428 1.00 95.00 104 LEU A CA 1
ATOM 860 C C . LEU A 1 104 ? 11.339 -0.967 -9.785 1.00 95.00 104 LEU A C 1
ATOM 862 O O . LEU A 1 104 ? 12.535 -0.702 -9.867 1.00 95.00 104 LEU A O 1
ATOM 866 N N . LEU A 1 105 ? 10.517 -0.882 -10.836 1.00 96.31 105 LEU A N 1
ATOM 867 C CA . LEU A 1 105 ? 11.006 -0.475 -12.157 1.00 96.31 105 LEU A CA 1
ATOM 868 C C . LEU A 1 105 ? 11.366 1.008 -12.218 1.00 96.31 105 LEU A C 1
ATOM 870 O O . LEU A 1 105 ? 12.334 1.361 -12.882 1.00 96.31 105 LEU A O 1
ATOM 874 N N . LEU A 1 106 ? 10.632 1.873 -11.513 1.00 96.06 106 LEU A N 1
ATOM 875 C CA . LEU A 1 106 ? 10.997 3.284 -11.402 1.00 96.06 106 LEU A CA 1
ATOM 876 C C . LEU A 1 106 ? 12.336 3.456 -10.672 1.00 96.06 106 LEU A C 1
ATOM 878 O O . LEU A 1 106 ? 13.158 4.262 -11.089 1.00 96.06 106 LEU A O 1
ATOM 882 N N . GLU A 1 107 ? 12.577 2.689 -9.608 1.00 95.19 107 GLU A N 1
ATOM 883 C CA . GLU A 1 107 ? 13.855 2.689 -8.891 1.00 95.19 107 GLU A CA 1
ATOM 884 C C . GLU A 1 107 ? 15.014 2.261 -9.800 1.00 95.19 107 GLU A C 1
ATOM 886 O O . GLU A 1 107 ? 15.986 3.007 -9.911 1.00 95.19 107 GLU A O 1
ATOM 891 N N . ARG A 1 108 ? 14.870 1.154 -10.545 1.00 95.06 108 ARG A N 1
ATOM 892 C CA . ARG A 1 108 ? 15.859 0.735 -11.558 1.00 95.06 108 ARG A CA 1
ATOM 893 C C . ARG A 1 108 ? 16.075 1.777 -12.657 1.00 95.06 108 ARG A C 1
ATOM 895 O O . ARG A 1 108 ? 17.214 2.062 -13.010 1.00 95.06 108 ARG A O 1
ATOM 902 N N . PHE A 1 109 ? 15.000 2.370 -13.179 1.00 95.00 109 PHE A N 1
ATOM 903 C CA . PHE A 1 109 ? 15.078 3.425 -14.193 1.00 95.00 109 PHE A CA 1
ATOM 904 C C . PHE A 1 109 ? 15.914 4.609 -13.693 1.00 95.00 109 PHE A C 1
ATOM 906 O O . PHE A 1 109 ? 16.798 5.090 -14.400 1.00 95.00 109 PHE A O 1
ATOM 913 N N . LEU A 1 110 ? 15.680 5.071 -12.462 1.00 93.31 110 LEU A N 1
ATOM 914 C CA . LEU A 1 110 ? 16.441 6.186 -11.900 1.00 93.31 110 LEU A CA 1
ATOM 915 C C . LEU A 1 110 ? 17.899 5.806 -11.615 1.00 93.31 110 LEU A C 1
ATOM 917 O O . LEU A 1 110 ? 18.781 6.628 -11.854 1.00 93.31 110 LEU A O 1
ATOM 921 N N . GLU A 1 111 ? 18.162 4.580 -11.154 1.00 92.38 111 GLU A N 1
ATOM 922 C CA . GLU A 1 111 ? 19.524 4.057 -10.982 1.00 92.38 111 GLU A CA 1
ATOM 923 C C . GLU A 1 111 ? 20.302 4.057 -12.315 1.00 92.38 111 GLU A C 1
ATOM 925 O O . GLU A 1 111 ? 21.441 4.524 -12.343 1.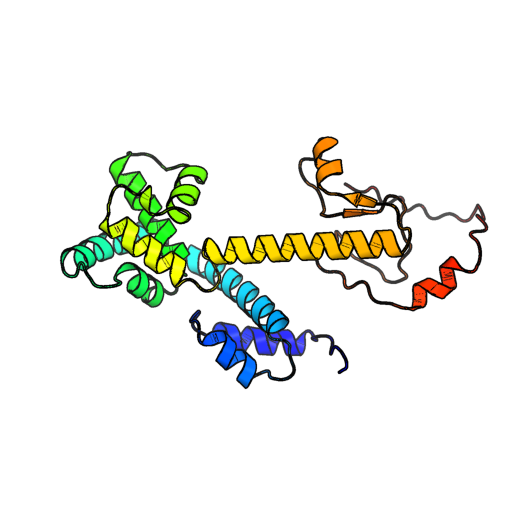00 92.38 111 GLU A O 1
ATOM 930 N N . GLU A 1 112 ? 19.681 3.628 -13.424 1.00 91.69 112 GLU A N 1
ATOM 931 C CA . GLU A 1 112 ? 20.278 3.649 -14.774 1.00 91.69 112 GLU A CA 1
ATOM 932 C C . GLU A 1 112 ? 20.621 5.079 -15.232 1.00 91.69 112 GLU A C 1
ATOM 934 O O . GLU A 1 112 ? 21.691 5.312 -15.793 1.00 91.69 112 GLU A O 1
ATOM 939 N N . HIS A 1 113 ? 19.741 6.054 -14.973 1.00 87.25 113 HIS A N 1
ATOM 940 C CA . HIS A 1 113 ? 19.887 7.421 -15.495 1.00 87.25 113 HIS A CA 1
ATOM 941 C C . HIS A 1 113 ? 20.733 8.343 -14.605 1.00 87.25 113 HIS A C 1
ATOM 943 O O . HIS A 1 113 ? 21.347 9.284 -15.105 1.00 87.25 113 HIS A O 1
ATOM 949 N N . GLN A 1 114 ? 20.750 8.113 -13.290 1.00 86.69 114 GLN A N 1
ATOM 950 C CA . GLN A 1 114 ? 21.443 8.966 -12.314 1.00 86.69 114 GLN A CA 1
ATOM 951 C C . GLN A 1 114 ? 22.719 8.324 -11.758 1.00 86.69 114 GLN A C 1
ATOM 953 O O . GLN A 1 114 ? 23.454 8.978 -11.016 1.00 86.69 114 GLN A O 1
ATOM 958 N N . GLY A 1 115 ? 22.978 7.045 -12.059 1.00 77.62 115 GLY A N 1
ATOM 959 C CA . GLY A 1 115 ? 24.142 6.300 -11.572 1.00 77.62 115 GLY A CA 1
ATOM 960 C C . GLY A 1 115 ? 24.185 6.114 -10.050 1.00 77.62 115 GLY A C 1
ATOM 961 O O . GLY A 1 115 ? 25.230 5.767 -9.502 1.00 77.62 115 GLY A O 1
ATOM 962 N N . SER A 1 116 ? 23.082 6.385 -9.344 1.00 80.00 116 SER A N 1
ATOM 963 C CA . SER A 1 116 ? 22.987 6.287 -7.886 1.00 80.00 116 SER A CA 1
ATOM 964 C C . SER A 1 116 ? 21.569 5.946 -7.428 1.00 80.00 116 SER A C 1
ATOM 966 O O . SER A 1 116 ? 20.589 6.184 -8.135 1.00 80.00 116 SER A O 1
ATOM 968 N N . ILE A 1 117 ? 21.466 5.376 -6.224 1.00 80.75 117 ILE A N 1
ATOM 969 C CA . ILE A 1 117 ? 20.188 4.994 -5.617 1.00 80.75 117 ILE A CA 1
ATOM 970 C C . ILE A 1 117 ? 19.393 6.260 -5.285 1.00 80.75 117 ILE A C 1
ATOM 972 O O . ILE A 1 117 ? 19.831 7.101 -4.495 1.00 80.75 117 ILE A O 1
ATOM 976 N N . SER A 1 118 ? 18.198 6.371 -5.861 1.00 84.19 118 SER A N 1
ATOM 977 C CA . SER A 1 118 ? 17.291 7.484 -5.588 1.00 84.19 118 SER A CA 1
ATOM 978 C C . SER A 1 118 ? 16.751 7.454 -4.160 1.00 84.19 118 SER A C 1
ATOM 980 O O . SER A 1 118 ? 16.473 6.402 -3.582 1.00 84.19 118 SER A O 1
ATOM 982 N N . SER A 1 119 ? 16.548 8.636 -3.574 1.00 90.31 119 SER A N 1
ATOM 983 C CA . SER A 1 119 ? 15.966 8.720 -2.237 1.00 90.31 119 SER A CA 1
ATOM 984 C C . SER A 1 119 ? 14.511 8.233 -2.241 1.00 90.31 119 SER A C 1
ATOM 986 O O . SER A 1 119 ? 13.744 8.461 -3.181 1.00 90.31 119 SER A O 1
ATOM 988 N N . LYS A 1 120 ? 14.083 7.619 -1.130 1.00 89.44 120 LYS A N 1
ATOM 989 C CA . LYS A 1 120 ? 12.685 7.185 -0.945 1.00 89.44 120 LYS A CA 1
ATOM 990 C C . LYS A 1 120 ? 11.685 8.330 -1.118 1.00 89.44 120 LYS A C 1
ATOM 992 O O . LYS A 1 120 ? 10.551 8.091 -1.518 1.00 89.44 120 LYS A O 1
ATOM 997 N N . GLN A 1 121 ? 12.084 9.559 -0.785 1.00 91.75 121 GLN A N 1
ATOM 998 C CA . GLN A 1 121 ? 11.241 10.742 -0.942 1.00 91.75 121 GLN A CA 1
ATOM 999 C C . GLN A 1 121 ? 10.979 11.036 -2.420 1.00 91.75 121 GLN A C 1
ATOM 1001 O O . GLN A 1 121 ? 9.821 11.170 -2.795 1.00 91.75 121 GLN A O 1
ATOM 1006 N N . VAL A 1 122 ? 12.021 11.040 -3.259 1.00 92.31 122 VAL A N 1
ATOM 1007 C CA . VAL A 1 122 ? 11.894 11.271 -4.708 1.00 92.31 122 VAL A CA 1
ATOM 1008 C C . VAL A 1 122 ? 11.017 10.199 -5.355 1.00 92.31 122 VAL A C 1
ATOM 1010 O O . VAL A 1 122 ? 10.060 10.534 -6.051 1.00 92.31 122 VAL A O 1
ATOM 1013 N N . LEU A 1 123 ? 11.270 8.921 -5.045 1.00 93.25 123 LEU A N 1
ATOM 1014 C CA . LEU A 1 123 ? 10.457 7.806 -5.543 1.00 93.25 123 LEU A CA 1
ATOM 1015 C C . LEU A 1 123 ? 8.980 7.954 -5.167 1.00 93.25 123 LEU A C 1
ATOM 1017 O O . LEU A 1 123 ? 8.099 7.788 -6.005 1.00 93.25 123 LEU A O 1
ATOM 1021 N N . ASN A 1 124 ? 8.690 8.279 -3.905 1.00 92.88 124 ASN A N 1
ATOM 1022 C CA . ASN A 1 124 ? 7.311 8.448 -3.452 1.00 92.88 124 ASN A CA 1
ATOM 1023 C C . ASN A 1 124 ? 6.627 9.661 -4.090 1.00 92.88 124 ASN A C 1
ATOM 1025 O O . ASN A 1 124 ? 5.429 9.583 -4.356 1.00 92.88 124 ASN A O 1
ATOM 1029 N N . SER A 1 125 ? 7.357 10.749 -4.346 1.00 94.19 125 SER A N 1
ATOM 1030 C CA . SER A 1 125 ? 6.824 11.905 -5.069 1.00 94.19 125 SER A CA 1
ATOM 1031 C C . SER A 1 125 ? 6.452 11.535 -6.502 1.00 94.19 125 SER A C 1
ATOM 1033 O O . SER A 1 125 ? 5.321 11.776 -6.899 1.00 94.19 125 SER A O 1
ATOM 1035 N N . MET A 1 126 ? 7.335 10.853 -7.239 1.00 95.56 126 MET A N 1
ATOM 1036 C CA . MET A 1 126 ? 7.060 10.407 -8.613 1.00 95.56 126 MET A CA 1
ATOM 1037 C C . MET A 1 126 ? 5.943 9.354 -8.701 1.00 95.56 126 MET A C 1
ATOM 1039 O O . MET A 1 126 ? 5.172 9.346 -9.650 1.00 95.56 126 MET A O 1
ATOM 1043 N N . LEU A 1 127 ? 5.801 8.469 -7.708 1.00 94.19 127 LEU A N 1
ATOM 1044 C CA . LEU A 1 127 ? 4.681 7.516 -7.669 1.00 94.19 127 LEU A CA 1
ATOM 1045 C C . LEU A 1 127 ? 3.333 8.202 -7.400 1.00 94.19 127 LEU A C 1
ATOM 1047 O O . LEU A 1 127 ? 2.299 7.725 -7.868 1.00 94.19 127 LEU A O 1
ATOM 1051 N N . ARG A 1 128 ? 3.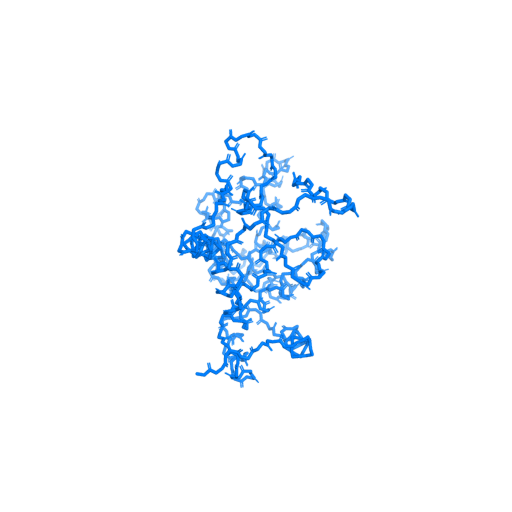333 9.289 -6.614 1.00 92.94 128 ARG A N 1
ATOM 1052 C CA . ARG A 1 128 ? 2.141 10.111 -6.345 1.00 92.94 128 ARG A CA 1
ATOM 1053 C C . ARG A 1 128 ? 1.805 11.026 -7.516 1.00 92.94 128 ARG A C 1
ATOM 1055 O O . ARG A 1 128 ? 0.629 11.225 -7.795 1.00 92.94 128 ARG A O 1
ATOM 1062 N N . GLU A 1 129 ? 2.826 11.550 -8.180 1.00 94.75 129 GLU A N 1
ATOM 1063 C CA . GLU A 1 129 ? 2.727 12.455 -9.317 1.00 94.75 129 GLU A CA 1
ATOM 1064 C C . GLU A 1 129 ? 3.593 11.922 -10.478 1.00 94.75 129 GLU A C 1
ATOM 1066 O O . GLU A 1 129 ? 4.750 12.325 -10.637 1.00 94.75 129 GLU A O 1
ATOM 1071 N N . PRO A 1 130 ? 3.053 10.989 -11.294 1.00 95.88 130 PRO A N 1
ATOM 1072 C CA . PRO A 1 130 ? 3.802 10.351 -12.380 1.00 95.88 130 PRO A CA 1
ATOM 1073 C C . PRO A 1 130 ? 4.295 11.314 -13.463 1.00 95.88 130 PRO A C 1
ATOM 1075 O O . PRO A 1 130 ? 5.248 10.990 -14.162 1.00 95.88 130 PRO A O 1
ATOM 1078 N N . SER A 1 131 ? 3.711 12.511 -13.580 1.00 95.88 131 SER A N 1
ATOM 1079 C CA . SER A 1 131 ? 4.180 13.564 -14.493 1.00 95.88 131 SER A CA 1
ATOM 1080 C C . SER A 1 131 ? 5.595 14.068 -14.178 1.00 95.88 131 SER A C 1
ATOM 1082 O O . SER A 1 131 ? 6.220 14.684 -15.037 1.00 95.88 131 SER A O 1
ATOM 1084 N N . LEU A 1 132 ? 6.120 13.794 -12.978 1.00 95.81 132 LEU A N 1
ATOM 1085 C CA . LEU A 1 132 ? 7.508 14.087 -12.608 1.00 95.81 132 LEU A CA 1
ATOM 1086 C C . LEU A 1 132 ? 8.516 13.102 -13.224 1.00 95.81 132 LEU A C 1
ATOM 1088 O O . LEU A 1 132 ? 9.721 13.342 -13.152 1.00 95.81 132 LEU A O 1
ATOM 1092 N N . ILE A 1 133 ? 8.053 11.983 -13.792 1.00 96.44 133 ILE A N 1
ATOM 1093 C CA . ILE A 1 133 ? 8.908 10.977 -14.426 1.00 96.44 133 ILE A CA 1
ATOM 1094 C C . ILE A 1 133 ? 9.281 11.472 -15.836 1.00 96.44 133 ILE A C 1
ATOM 1096 O O . ILE A 1 133 ? 8.383 11.716 -16.641 1.00 96.44 133 ILE A O 1
ATOM 1100 N N . PRO A 1 134 ? 10.582 11.601 -16.174 1.00 93.88 134 PRO A N 1
ATOM 1101 C CA . PRO A 1 134 ? 11.004 12.120 -17.479 1.00 93.88 134 PRO A CA 1
ATOM 1102 C C . PRO A 1 134 ? 10.573 11.256 -18.670 1.00 93.88 134 PRO A C 1
ATOM 1104 O O . PRO A 1 134 ? 10.286 11.777 -19.747 1.00 93.88 134 PRO A O 1
ATOM 1107 N N . ASP A 1 135 ? 10.541 9.934 -18.489 1.00 95.00 135 ASP A N 1
ATOM 1108 C CA . ASP A 1 135 ? 10.077 9.007 -19.515 1.00 95.00 135 ASP A CA 1
ATOM 1109 C C . ASP A 1 135 ? 8.543 8.976 -19.543 1.00 95.00 135 ASP A C 1
ATOM 1111 O O . ASP A 1 135 ? 7.892 8.458 -18.635 1.00 95.00 135 ASP A O 1
ATOM 1115 N N . VAL A 1 136 ? 7.962 9.548 -20.600 1.00 94.69 136 VAL A N 1
ATOM 1116 C CA . VAL A 1 136 ? 6.506 9.713 -20.754 1.00 94.69 136 VAL A CA 1
ATOM 1117 C C . VAL A 1 136 ? 5.777 8.366 -20.795 1.00 94.69 136 VAL A C 1
ATOM 1119 O O . VAL A 1 136 ? 4.649 8.249 -20.312 1.00 94.69 136 VAL A O 1
ATOM 1122 N N . GLN A 1 137 ? 6.404 7.334 -21.361 1.00 95.31 137 GLN A N 1
ATOM 1123 C CA . GLN A 1 137 ? 5.794 6.014 -21.458 1.00 95.31 137 GLN A CA 1
ATOM 1124 C C . GLN A 1 137 ? 5.736 5.331 -20.087 1.00 95.31 137 GLN A C 1
ATOM 1126 O O . GLN A 1 137 ? 4.687 4.817 -19.690 1.00 95.31 137 GLN A O 1
ATOM 1131 N N . LEU A 1 138 ? 6.836 5.374 -19.338 1.00 96.12 138 LEU A N 1
ATOM 1132 C CA . LEU A 1 138 ? 6.926 4.908 -17.963 1.00 96.12 138 LEU A CA 1
ATOM 1133 C C . LEU A 1 138 ? 5.986 5.698 -17.059 1.00 96.12 138 LEU A C 1
ATOM 1135 O O . LEU A 1 138 ? 5.263 5.079 -16.287 1.00 96.12 138 LEU A O 1
ATOM 1139 N N . ALA A 1 139 ? 5.921 7.025 -17.197 1.00 96.81 139 ALA A N 1
ATOM 1140 C CA . ALA A 1 139 ? 4.978 7.871 -16.470 1.00 96.81 139 ALA A CA 1
ATOM 1141 C C . ALA A 1 139 ? 3.533 7.376 -16.636 1.00 96.81 139 ALA A C 1
ATOM 1143 O O . ALA A 1 139 ? 2.836 7.131 -15.649 1.00 96.81 139 ALA A O 1
ATOM 1144 N N . ARG A 1 140 ? 3.113 7.131 -17.884 1.00 95.88 140 ARG A N 1
ATOM 1145 C CA . ARG A 1 140 ? 1.774 6.621 -18.214 1.00 95.88 140 ARG A CA 1
ATOM 1146 C C . ARG A 1 140 ? 1.514 5.236 -17.616 1.00 95.88 140 ARG A C 1
ATOM 1148 O O . ARG A 1 140 ? 0.434 4.973 -17.092 1.00 95.88 140 ARG A O 1
ATOM 1155 N N . HIS A 1 141 ? 2.489 4.333 -17.686 1.00 96.56 141 HIS A N 1
ATOM 1156 C CA . HIS A 1 141 ? 2.349 2.986 -17.131 1.00 96.56 141 HIS A CA 1
ATOM 1157 C C . HIS A 1 141 ? 2.347 2.974 -15.596 1.00 96.56 141 HIS A C 1
ATOM 1159 O O . HIS A 1 141 ? 1.574 2.230 -14.991 1.00 96.56 141 HIS A O 1
ATOM 1165 N N . VAL A 1 142 ? 3.152 3.825 -14.955 1.00 96.62 142 VAL A N 1
ATOM 1166 C CA . VAL A 1 142 ? 3.136 4.029 -13.501 1.00 96.62 142 VAL A CA 1
ATOM 1167 C C . VAL A 1 142 ? 1.782 4.585 -13.062 1.00 96.62 142 VAL A C 1
ATOM 1169 O O . VAL A 1 142 ? 1.191 4.062 -12.118 1.00 96.62 142 VAL A O 1
ATOM 1172 N N . GLU A 1 143 ? 1.247 5.582 -13.770 1.00 95.44 143 GLU A N 1
ATOM 1173 C CA . GLU A 1 143 ? -0.097 6.115 -13.526 1.00 95.44 143 GLU A CA 1
ATOM 1174 C C . GLU A 1 143 ? -1.167 5.021 -13.643 1.00 95.44 143 GLU A C 1
ATOM 1176 O O . GLU A 1 143 ? -1.997 4.851 -12.744 1.00 95.44 143 GLU A O 1
ATOM 1181 N N . GLN A 1 144 ? -1.108 4.212 -14.702 1.00 94.12 144 GLN A N 1
ATOM 1182 C CA . GLN A 1 144 ? -2.028 3.098 -14.891 1.00 94.12 144 GLN A CA 1
ATOM 1183 C C . GLN A 1 144 ? -1.957 2.087 -13.741 1.00 94.12 144 GLN A C 1
ATOM 1185 O O . GLN A 1 144 ? -3.001 1.647 -13.249 1.00 94.12 144 GLN A O 1
ATOM 1190 N N . CYS A 1 145 ? -0.756 1.735 -13.281 1.00 94.19 145 CYS A N 1
ATOM 1191 C CA . CYS A 1 145 ? -0.574 0.890 -12.107 1.00 94.19 145 CYS A CA 1
ATOM 1192 C C . CYS A 1 145 ? -1.176 1.526 -10.850 1.00 94.19 145 CYS A C 1
ATOM 1194 O O . CYS A 1 145 ? -1.903 0.854 -10.125 1.00 94.19 145 CYS A O 1
ATOM 1196 N N . THR A 1 146 ? -0.944 2.817 -10.613 1.00 92.12 146 THR A N 1
ATOM 1197 C CA . THR A 1 146 ? -1.493 3.549 -9.461 1.00 92.12 146 THR A CA 1
ATOM 1198 C C . THR A 1 146 ? -3.025 3.564 -9.446 1.00 92.12 146 THR A C 1
ATOM 1200 O O . THR A 1 146 ? -3.622 3.359 -8.392 1.00 92.12 146 THR A O 1
ATOM 1203 N N . ILE A 1 147 ? -3.679 3.742 -10.599 1.00 90.88 147 ILE A N 1
ATOM 1204 C CA . ILE A 1 147 ? -5.152 3.754 -10.715 1.00 90.88 147 ILE A CA 1
ATOM 1205 C C . ILE A 1 147 ? -5.764 2.347 -10.563 1.00 90.88 147 ILE A C 1
ATOM 1207 O O . ILE A 1 147 ? -6.921 2.196 -10.138 1.00 90.88 147 ILE A O 1
ATOM 1211 N N . ASN A 1 148 ? -5.017 1.308 -10.942 1.00 89.62 148 ASN A N 1
ATOM 1212 C CA . ASN A 1 148 ? -5.495 -0.076 -10.927 1.00 89.62 148 ASN A CA 1
ATOM 1213 C C . ASN A 1 148 ? -5.101 -0.860 -9.669 1.00 89.62 148 ASN A C 1
ATOM 1215 O O . ASN A 1 148 ? -5.703 -1.902 -9.407 1.00 89.62 148 ASN A O 1
ATOM 1219 N N . ASP A 1 149 ? -4.162 -0.367 -8.862 1.00 88.88 149 ASP A N 1
ATOM 1220 C CA . ASP A 1 149 ? -3.823 -0.983 -7.583 1.00 88.88 149 ASP A CA 1
ATOM 1221 C C . ASP A 1 149 ? -4.943 -0.751 -6.558 1.00 88.88 149 ASP A C 1
ATOM 1223 O O . ASP A 1 149 ? -5.228 0.369 -6.133 1.00 88.88 149 ASP A O 1
ATOM 1227 N N . CYS A 1 150 ? -5.601 -1.834 -6.147 1.00 82.56 150 CYS A N 1
ATOM 1228 C CA . CYS A 1 150 ? -6.728 -1.754 -5.230 1.00 82.56 150 CYS A CA 1
ATOM 1229 C C . CYS A 1 150 ? -6.330 -1.762 -3.748 1.00 82.56 150 CYS A C 1
ATOM 1231 O O . CYS A 1 150 ? -7.214 -1.574 -2.910 1.00 82.56 150 CYS A O 1
ATOM 1233 N N . CYS A 1 151 ? -5.065 -2.039 -3.384 1.00 81.50 151 CYS A N 1
ATOM 1234 C CA . CYS A 1 151 ? -4.702 -2.311 -1.982 1.00 81.50 151 CYS A CA 1
ATOM 1235 C C . CYS A 1 151 ? -3.333 -1.819 -1.468 1.00 81.50 151 CYS A C 1
ATOM 1237 O O . CYS A 1 151 ? -3.159 -1.760 -0.243 1.00 81.50 151 CYS A O 1
ATOM 1239 N N . TYR A 1 152 ? -2.372 -1.494 -2.331 1.00 80.69 152 TYR A N 1
ATOM 1240 C CA . TYR A 1 152 ? -0.977 -1.199 -1.958 1.00 80.69 152 TYR A CA 1
ATOM 1241 C C . TYR A 1 152 ? -0.443 0.116 -2.556 1.00 80.69 152 TYR A C 1
ATOM 1243 O O . TYR A 1 152 ? 0.653 0.545 -2.207 1.00 80.69 152 TYR A O 1
ATOM 1251 N N . GLY A 1 153 ? -1.201 0.754 -3.452 1.00 86.38 153 GLY A N 1
ATOM 1252 C CA . GLY A 1 153 ? -0.787 1.976 -4.139 1.00 86.38 153 GLY A CA 1
ATOM 1253 C C . GLY A 1 153 ? -1.016 3.287 -3.372 1.00 86.38 153 GLY A C 1
ATOM 1254 O O . GLY A 1 153 ? -1.740 3.311 -2.372 1.00 86.38 153 GLY A O 1
ATOM 1255 N N . PRO A 1 154 ? -0.477 4.412 -3.886 1.00 89.12 154 PRO A N 1
ATOM 1256 C CA . PRO A 1 154 ? -0.586 5.737 -3.265 1.00 89.12 154 PRO A CA 1
ATOM 1257 C C . PRO A 1 154 ? -2.021 6.177 -2.951 1.00 89.12 154 PRO A C 1
ATOM 1259 O O . PRO A 1 154 ? -2.275 6.733 -1.886 1.00 89.12 154 PRO A O 1
ATOM 1262 N N . LEU A 1 155 ? -2.976 5.894 -3.844 1.00 88.88 155 LEU A N 1
ATOM 1263 C CA . LEU A 1 155 ? -4.390 6.234 -3.638 1.00 88.88 155 LEU A CA 1
ATOM 1264 C C . LEU A 1 155 ? -4.978 5.500 -2.430 1.00 88.88 155 LEU A C 1
ATOM 1266 O O . LEU A 1 155 ? -5.711 6.076 -1.629 1.00 88.88 155 LEU A O 1
ATOM 1270 N N . VAL A 1 156 ? -4.630 4.223 -2.284 1.00 86.50 156 VAL A N 1
ATOM 1271 C CA . VAL A 1 156 ? -5.090 3.394 -1.172 1.00 86.50 156 VAL A CA 1
ATOM 1272 C C . VAL A 1 156 ? -4.465 3.859 0.134 1.00 86.50 156 VAL A C 1
ATOM 1274 O O . VAL A 1 156 ? -5.149 3.892 1.154 1.00 86.50 156 VAL A O 1
ATOM 1277 N N . ASP A 1 157 ? -3.192 4.243 0.110 1.00 87.75 157 ASP A N 1
ATOM 1278 C CA . ASP A 1 157 ? -2.517 4.799 1.279 1.00 87.75 157 ASP A CA 1
ATOM 1279 C C . ASP A 1 157 ? -3.166 6.117 1.726 1.00 87.75 157 ASP A C 1
ATOM 1281 O O . ASP A 1 157 ? -3.410 6.293 2.919 1.00 87.75 157 ASP A O 1
ATOM 1285 N N . CYS A 1 158 ? -3.546 6.994 0.789 1.00 89.56 158 CYS A N 1
ATOM 1286 C CA . CYS A 1 158 ? -4.313 8.206 1.096 1.00 89.56 158 CYS A CA 1
ATOM 1287 C C . CYS A 1 158 ? -5.661 7.882 1.758 1.00 89.56 158 CYS A C 1
ATOM 1289 O O . CYS A 1 158 ? -6.007 8.483 2.774 1.00 89.56 158 CYS A O 1
ATOM 1291 N N . ILE A 1 159 ? -6.402 6.901 1.229 1.00 88.44 159 ILE A N 1
ATOM 1292 C CA . ILE A 1 159 ? -7.681 6.459 1.809 1.00 88.44 159 ILE A CA 1
ATOM 1293 C C . ILE A 1 159 ? -7.474 5.906 3.224 1.00 88.44 159 ILE A C 1
ATOM 1295 O O . ILE A 1 159 ? -8.190 6.288 4.146 1.00 88.44 159 ILE A O 1
ATOM 1299 N N . LYS A 1 160 ? -6.484 5.026 3.419 1.00 86.31 160 LYS A N 1
ATOM 1300 C CA . LYS A 1 160 ? -6.163 4.451 4.735 1.00 86.31 160 LYS A CA 1
ATOM 1301 C C . LYS A 1 160 ? -5.791 5.531 5.745 1.00 86.31 160 LYS A C 1
ATOM 1303 O O . LYS A 1 160 ? -6.231 5.450 6.886 1.00 86.31 160 LYS A O 1
ATOM 1308 N N . HIS A 1 161 ? -5.009 6.525 5.330 1.00 87.69 161 HIS A N 1
ATOM 1309 C CA . HIS A 1 161 ? -4.609 7.626 6.199 1.00 87.69 161 HIS A CA 1
ATOM 1310 C C . HIS A 1 161 ? -5.806 8.492 6.608 1.00 87.69 161 HIS A C 1
ATOM 1312 O O . HIS A 1 161 ? -5.971 8.772 7.791 1.00 87.69 161 HIS A O 1
ATOM 1318 N N . ALA A 1 162 ? -6.685 8.836 5.661 1.00 90.25 162 ALA A N 1
ATOM 1319 C CA . ALA A 1 162 ? -7.906 9.588 5.948 1.00 90.25 162 ALA A CA 1
ATOM 1320 C C . ALA A 1 162 ? -8.833 8.837 6.920 1.00 90.25 162 ALA A C 1
ATOM 1322 O O . ALA A 1 162 ? -9.303 9.418 7.894 1.00 90.25 162 ALA A O 1
ATOM 1323 N N . ILE A 1 163 ? -9.035 7.532 6.697 1.00 86.38 163 ILE A N 1
ATOM 1324 C CA . ILE A 1 163 ? -9.809 6.670 7.602 1.00 86.38 163 ILE A CA 1
ATOM 1325 C C . ILE A 1 163 ? -9.150 6.615 8.986 1.00 86.38 163 ILE A C 1
ATOM 1327 O O . ILE A 1 163 ? -9.837 6.741 9.994 1.00 86.38 163 ILE A O 1
ATOM 1331 N N . GLY A 1 164 ? -7.826 6.442 9.057 1.00 86.88 164 GLY A N 1
ATOM 1332 C CA . GLY A 1 164 ? -7.088 6.441 10.324 1.00 86.88 164 GLY A CA 1
ATOM 1333 C C . GLY A 1 164 ? -7.327 7.722 11.123 1.00 86.88 164 GLY A C 1
ATOM 1334 O O . GLY A 1 164 ? -7.753 7.656 12.273 1.00 86.88 164 GLY A O 1
ATOM 1335 N N . HIS A 1 165 ? -7.182 8.873 10.467 1.00 86.44 165 HIS A N 1
ATOM 1336 C CA . HIS A 1 165 ? -7.414 10.179 11.076 1.00 86.44 165 HIS A CA 1
ATOM 1337 C C . HIS A 1 165 ? -8.862 10.356 11.571 1.00 86.44 165 HIS A C 1
ATOM 1339 O O . HIS A 1 165 ? -9.089 10.859 12.670 1.00 86.44 165 HIS A O 1
ATOM 1345 N N . GLU A 1 166 ? -9.859 9.918 10.796 1.00 89.19 166 GLU A N 1
ATOM 1346 C CA . GLU A 1 166 ? -11.267 9.935 11.223 1.00 89.19 166 GLU A CA 1
ATOM 1347 C C . GLU A 1 166 ? -11.482 9.082 12.485 1.00 89.19 166 GLU A C 1
ATOM 1349 O O . GLU A 1 166 ? -12.136 9.507 13.438 1.00 89.19 166 GLU A O 1
ATOM 1354 N N . HIS A 1 167 ? -10.899 7.883 12.523 1.00 86.25 167 HIS A N 1
ATOM 1355 C CA . HIS A 1 167 ? -11.000 6.988 13.673 1.00 86.25 167 HIS A CA 1
ATOM 1356 C C . HIS A 1 167 ? -10.319 7.546 14.929 1.00 86.25 167 HIS A C 1
ATOM 1358 O O . HIS A 1 167 ? -10.831 7.341 16.035 1.00 86.25 167 HIS A O 1
ATOM 1364 N N . GLU A 1 168 ? -9.205 8.258 14.773 1.00 86.56 168 GLU A N 1
ATOM 1365 C CA . GLU A 1 168 ? -8.550 8.974 15.866 1.00 86.56 168 GLU A CA 1
ATOM 1366 C C . GLU A 1 168 ? -9.430 10.101 16.420 1.00 86.56 168 GLU A C 1
ATOM 1368 O O . GLU A 1 168 ? -9.582 10.208 17.638 1.00 86.56 168 GLU A O 1
ATOM 1373 N N . GLU A 1 169 ? -10.071 10.901 15.563 1.00 89.31 169 GLU A N 1
ATOM 1374 C CA . GLU A 1 169 ? -11.002 11.949 16.006 1.00 89.31 169 GLU A CA 1
ATOM 1375 C C . GLU A 1 169 ? -12.207 11.369 16.754 1.00 89.31 169 GLU A C 1
ATOM 1377 O O . GLU A 1 169 ? -12.516 11.809 17.863 1.00 89.31 169 GLU A O 1
ATOM 1382 N N . ILE A 1 170 ? -12.822 10.301 16.233 1.00 88.06 170 ILE A N 1
ATOM 1383 C CA . ILE A 1 170 ? -13.922 9.598 16.917 1.00 88.06 170 ILE A CA 1
ATOM 1384 C C . ILE A 1 170 ? -13.480 9.091 18.300 1.00 88.06 170 ILE A C 1
ATOM 1386 O O . ILE A 1 170 ? -14.263 9.083 19.257 1.00 88.06 170 ILE A O 1
ATOM 1390 N N . LEU A 1 171 ? -12.235 8.623 18.431 1.00 87.44 171 LEU A N 1
ATOM 1391 C CA . LEU A 1 171 ? -11.694 8.192 19.717 1.00 87.44 171 LEU A CA 1
ATOM 1392 C C . LEU A 1 171 ? -11.545 9.380 20.681 1.00 87.44 171 LEU A C 1
ATOM 1394 O O . LEU A 1 171 ? -11.968 9.270 21.835 1.00 87.44 171 LEU A O 1
ATOM 1398 N N . ARG A 1 172 ? -11.011 10.515 20.210 1.00 86.69 172 ARG A N 1
ATOM 1399 C CA . ARG A 1 172 ? -10.884 11.759 20.991 1.00 86.69 172 ARG A CA 1
ATOM 1400 C C . ARG A 1 172 ? -12.250 12.248 21.474 1.00 86.69 172 ARG A C 1
ATOM 1402 O O . ARG A 1 172 ? -12.405 12.537 22.660 1.00 86.69 172 ARG A O 1
ATOM 1409 N N . GLU A 1 173 ? -13.256 12.281 20.603 1.00 90.94 173 GLU A N 1
ATOM 1410 C CA . GLU A 1 173 ? -14.633 12.650 20.959 1.00 90.94 173 GLU A CA 1
ATOM 1411 C C . GLU A 1 173 ? -15.195 11.755 22.066 1.00 90.94 173 GLU A C 1
ATOM 1413 O O . GLU A 1 173 ? -15.646 12.253 23.096 1.00 90.94 173 GLU A O 1
ATOM 1418 N N . LYS A 1 174 ? -15.069 10.430 21.930 1.00 87.50 174 LYS A N 1
ATOM 1419 C CA . LYS A 1 174 ? -15.552 9.471 22.940 1.00 87.50 174 LYS A CA 1
ATOM 1420 C C . LYS A 1 174 ? -14.885 9.617 24.304 1.00 87.50 174 LYS A C 1
ATOM 1422 O O . LYS A 1 174 ? -15.515 9.287 25.315 1.00 87.50 174 LYS A O 1
ATOM 1427 N N . LEU A 1 175 ? -13.618 10.025 24.341 1.00 87.56 175 LEU A N 1
ATOM 1428 C CA . LEU A 1 175 ? -12.901 10.306 25.584 1.00 87.56 175 LEU A CA 1
ATOM 1429 C C . LEU A 1 175 ? -13.404 11.606 26.221 1.00 87.56 175 LEU A C 1
ATOM 1431 O O . LEU A 1 175 ? -13.694 11.607 27.419 1.00 87.56 175 LEU A O 1
ATOM 1435 N N . ARG A 1 176 ? -13.607 12.665 25.420 1.00 88.94 176 ARG A N 1
ATOM 1436 C CA . ARG A 1 176 ? -14.191 13.942 25.875 1.00 88.94 176 ARG A CA 1
ATOM 1437 C C . ARG A 1 176 ? -15.609 13.758 26.418 1.00 88.94 176 ARG A C 1
ATOM 1439 O O . ARG A 1 176 ? -15.891 14.210 27.519 1.00 88.94 176 ARG A O 1
ATOM 1446 N N . GLU A 1 177 ? -16.469 13.019 25.714 1.00 93.56 177 GLU A N 1
ATOM 1447 C CA . GLU A 1 177 ? -17.832 12.676 26.164 1.00 93.56 177 GLU A CA 1
ATOM 1448 C C . GLU A 1 177 ? -17.854 11.973 27.529 1.00 93.56 177 GLU A C 1
ATOM 1450 O O . GLU A 1 177 ? -18.817 12.085 28.288 1.00 93.56 177 GLU A O 1
ATOM 1455 N N . ARG A 1 178 ? -16.796 11.218 27.842 1.00 87.31 178 ARG A N 1
ATOM 1456 C CA . ARG A 1 178 ? -16.640 10.486 29.106 1.00 87.31 178 ARG A CA 1
ATOM 1457 C C . ARG A 1 178 ? -15.860 11.270 30.159 1.00 87.31 178 ARG A C 1
ATOM 1459 O O . ARG A 1 178 ? -15.618 10.723 31.231 1.00 87.31 178 ARG A O 1
ATOM 1466 N N . ASN A 1 179 ? -15.487 12.520 29.876 1.00 88.44 179 ASN A N 1
ATOM 1467 C CA . ASN A 1 179 ? -14.647 13.366 30.727 1.00 88.44 179 ASN A CA 1
ATOM 1468 C C . ASN A 1 179 ? -13.333 12.680 31.139 1.00 88.44 179 ASN A C 1
ATOM 1470 O O . ASN A 1 179 ? -12.876 12.809 32.275 1.00 88.44 179 ASN A O 1
ATOM 1474 N N . LEU A 1 180 ? -12.741 11.909 30.226 1.00 85.69 180 LEU A N 1
ATOM 1475 C CA . LEU A 1 180 ? -11.444 11.280 30.442 1.00 85.69 180 LEU A CA 1
ATOM 1476 C C . LEU A 1 180 ? -10.347 12.224 29.963 1.00 85.69 180 LEU A C 1
ATOM 1478 O O . LEU A 1 180 ? -10.390 12.683 28.824 1.00 85.69 180 LEU A O 1
ATOM 1482 N N . SER A 1 181 ? -9.367 12.495 30.825 1.00 87.88 181 SER A N 1
ATOM 1483 C CA . SER A 1 181 ? -8.230 13.347 30.473 1.00 87.88 181 SER A CA 1
ATOM 1484 C C . SER A 1 181 ? -7.197 12.571 29.663 1.00 87.88 181 SER A C 1
ATOM 1486 O O . SER A 1 181 ? -6.835 11.444 30.024 1.00 87.88 181 SER A O 1
ATOM 1488 N N . PHE A 1 182 ? -6.735 13.159 28.562 1.00 87.81 182 PHE A N 1
ATOM 1489 C CA . PHE A 1 182 ? -5.798 12.527 27.641 1.00 87.81 182 PHE A CA 1
ATOM 1490 C C . PHE A 1 182 ? -4.898 13.538 26.923 1.00 87.81 182 PHE A C 1
ATOM 1492 O O . PHE A 1 182 ? -5.265 14.695 26.734 1.00 87.81 182 PHE A O 1
ATOM 1499 N N . VAL A 1 183 ? -3.743 13.055 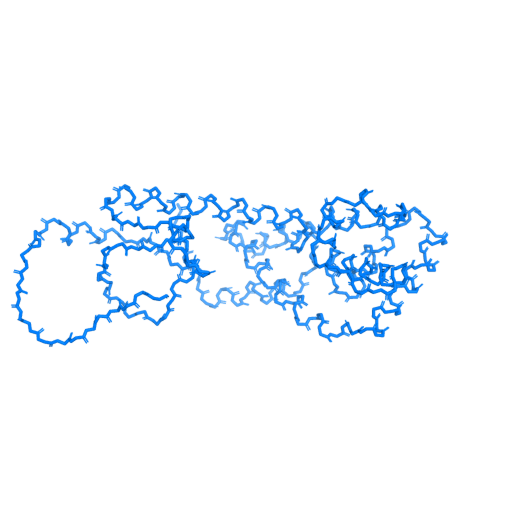26.472 1.00 86.06 183 VAL A N 1
ATOM 1500 C CA . VAL A 1 183 ? -2.776 13.753 25.622 1.00 86.06 183 VAL A CA 1
ATOM 1501 C C . VAL A 1 183 ? -2.812 13.106 24.243 1.00 86.06 183 VAL A C 1
ATOM 1503 O O . VAL A 1 183 ? -2.713 11.884 24.134 1.00 86.06 183 VAL A O 1
ATOM 1506 N N . ASP A 1 184 ? -2.979 13.909 23.196 1.00 86.31 184 ASP A N 1
ATOM 1507 C CA . ASP A 1 184 ? -2.941 13.427 21.812 1.00 86.31 184 ASP A CA 1
ATOM 1508 C C . ASP A 1 184 ? -1.517 13.385 21.236 1.00 86.31 184 ASP A C 1
ATOM 1510 O O . ASP A 1 184 ? -0.562 13.922 21.806 1.00 86.31 184 ASP A O 1
ATOM 1514 N N . GLU A 1 185 ? -1.389 12.748 20.075 1.00 83.69 185 GLU A N 1
ATOM 1515 C CA . GLU A 1 185 ? -0.125 12.600 19.363 1.00 83.69 185 GLU A CA 1
ATOM 1516 C C . GLU A 1 185 ? 0.608 13.933 19.110 1.00 83.69 185 GLU A C 1
ATOM 1518 O O . GLU A 1 185 ? 1.820 14.024 19.314 1.00 83.69 185 GLU A O 1
ATOM 1523 N N . ASN A 1 186 ? -0.106 14.993 18.713 1.00 86.75 186 ASN A N 1
ATOM 1524 C CA . ASN A 1 186 ? 0.502 16.290 18.398 1.00 86.75 186 ASN A CA 1
ATOM 1525 C C . ASN A 1 186 ? 1.120 16.929 19.643 1.00 86.75 186 ASN A C 1
ATOM 1527 O O . ASN A 1 186 ? 2.228 17.467 19.590 1.00 86.75 186 ASN A O 1
ATOM 1531 N N . GLN A 1 187 ? 0.435 16.825 20.780 1.00 86.50 187 GLN A N 1
ATOM 1532 C CA . GLN A 1 187 ? 0.954 17.283 22.063 1.00 86.50 187 GLN A CA 1
ATOM 1533 C C . GLN A 1 187 ? 2.180 16.476 22.511 1.00 86.50 187 GLN A C 1
ATOM 1535 O O . GLN A 1 187 ? 3.104 17.043 23.092 1.00 86.50 187 GLN A O 1
ATOM 1540 N N . LEU A 1 188 ? 2.222 15.168 22.240 1.00 83.50 188 LEU A N 1
ATOM 1541 C CA . LEU A 1 188 ? 3.399 14.343 22.527 1.00 83.50 188 LEU A CA 1
ATOM 1542 C C . LEU A 1 188 ? 4.583 14.727 21.630 1.00 83.50 188 LEU A C 1
ATOM 1544 O O . LEU A 1 188 ? 5.692 14.924 22.123 1.00 83.50 188 LEU A O 1
ATOM 1548 N N . ARG A 1 189 ? 4.358 14.940 20.333 1.00 85.94 189 ARG A N 1
ATOM 1549 C CA . ARG A 1 189 ? 5.416 15.408 19.427 1.00 85.94 189 ARG A CA 1
ATOM 1550 C C . ARG A 1 189 ? 5.954 16.778 19.842 1.00 85.94 189 ARG A C 1
ATOM 1552 O O . ARG A 1 189 ? 7.164 16.974 19.862 1.00 85.94 189 ARG A O 1
ATOM 1559 N N . ALA A 1 190 ? 5.084 17.697 20.270 1.00 89.00 190 ALA A N 1
ATOM 1560 C CA . ALA A 1 190 ? 5.493 19.000 20.805 1.00 89.00 190 ALA A CA 1
ATOM 1561 C C . ALA A 1 190 ? 6.345 18.891 22.086 1.00 89.00 190 ALA A C 1
ATOM 1563 O O . ALA A 1 190 ? 7.174 19.758 22.352 1.00 89.00 190 ALA A O 1
ATOM 1564 N N . LYS A 1 191 ? 6.174 17.814 22.863 1.00 86.00 191 LYS A N 1
ATOM 1565 C CA . LYS A 1 191 ? 6.997 17.490 24.041 1.00 86.00 191 LYS A CA 1
ATOM 1566 C C . LYS A 1 191 ? 8.322 16.795 23.690 1.00 86.00 191 LYS A C 1
ATOM 1568 O O . LYS A 1 191 ? 9.110 16.534 24.594 1.00 86.00 191 LYS A O 1
ATOM 1573 N N . GLY A 1 192 ? 8.584 16.517 22.410 1.00 86.19 192 GLY A N 1
ATOM 1574 C CA . GLY A 1 192 ? 9.835 15.920 21.933 1.00 86.19 192 GLY A CA 1
ATOM 1575 C C . GLY A 1 192 ? 9.857 14.390 21.927 1.00 86.19 192 GLY A C 1
ATOM 1576 O O . GLY A 1 192 ? 10.936 13.805 21.892 1.00 86.19 192 GLY A O 1
ATOM 1577 N N . TYR A 1 193 ? 8.699 13.725 21.979 1.00 78.44 193 TYR A N 1
ATOM 1578 C CA . TYR A 1 193 ? 8.642 12.271 21.824 1.00 78.44 193 TYR A CA 1
ATOM 1579 C C . TYR A 1 193 ? 8.790 11.877 20.345 1.00 78.44 193 TYR A C 1
ATOM 1581 O O . TYR A 1 193 ? 7.962 12.250 19.516 1.00 78.44 193 TYR A O 1
ATOM 1589 N N . ASP A 1 194 ? 9.812 11.075 20.028 1.00 67.00 194 ASP A N 1
ATOM 1590 C CA . ASP A 1 194 ? 10.057 10.553 18.669 1.00 67.00 194 ASP A CA 1
ATOM 1591 C C . ASP A 1 194 ? 9.089 9.430 18.262 1.00 67.00 194 ASP A C 1
ATOM 1593 O O . ASP A 1 194 ? 8.839 9.195 17.079 1.00 67.00 194 ASP A O 1
ATOM 1597 N N . LYS A 1 195 ? 8.557 8.697 19.246 1.00 73.38 195 LYS A N 1
ATOM 1598 C CA . LYS A 1 195 ? 7.521 7.677 19.065 1.00 73.38 195 LYS A CA 1
ATOM 1599 C C . LYS A 1 195 ? 6.331 8.061 19.920 1.00 73.38 195 LYS A C 1
ATOM 1601 O O . LYS A 1 195 ? 6.471 8.215 21.129 1.00 73.38 195 LYS A O 1
ATOM 1606 N N . THR A 1 196 ? 5.176 8.196 19.289 1.00 74.19 196 THR A N 1
ATOM 1607 C CA . THR A 1 196 ? 3.968 8.699 19.932 1.00 74.19 196 THR A CA 1
ATOM 1608 C C . THR A 1 196 ? 2.819 7.733 19.672 1.00 74.19 196 THR A C 1
ATOM 1610 O O . THR A 1 196 ? 2.555 7.421 18.513 1.00 74.19 196 THR A O 1
ATOM 1613 N N . PRO A 1 197 ? 2.153 7.198 20.709 1.00 79.19 197 PRO A N 1
ATOM 1614 C CA . PRO A 1 197 ? 0.848 6.574 20.519 1.00 79.19 197 PRO A CA 1
ATOM 1615 C C . PRO A 1 197 ? -0.182 7.638 20.113 1.00 79.19 197 PRO A C 1
ATOM 1617 O O . PRO A 1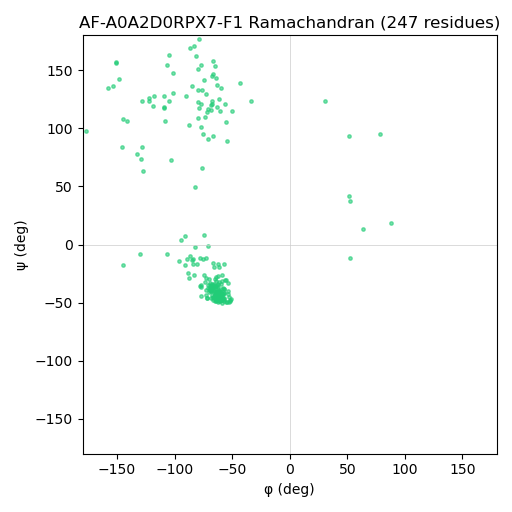 197 ? -0.020 8.816 20.434 1.00 79.19 197 PRO A O 1
ATOM 1620 N N . ASP A 1 198 ? -1.270 7.205 19.476 1.00 76.19 198 ASP A N 1
ATOM 1621 C CA . ASP A 1 198 ? -2.327 8.106 18.993 1.00 76.19 198 ASP A CA 1
ATOM 1622 C C . ASP A 1 198 ? -2.918 8.957 20.135 1.00 76.19 198 ASP A C 1
ATOM 1624 O O . ASP A 1 198 ? -3.220 10.144 19.963 1.00 76.19 198 ASP A O 1
ATOM 1628 N N . ILE A 1 199 ? -3.074 8.339 21.317 1.00 84.50 199 ILE A N 1
ATOM 1629 C CA . ILE A 1 199 ? -3.573 8.950 22.554 1.00 84.50 199 ILE A CA 1
ATOM 1630 C C . ILE A 1 199 ? -2.927 8.299 23.790 1.00 84.50 199 ILE A C 1
ATOM 1632 O O . ILE A 1 199 ? -2.791 7.076 23.862 1.00 84.50 199 ILE A O 1
ATOM 1636 N N . ILE A 1 200 ? -2.624 9.107 24.810 1.00 84.25 200 ILE A N 1
ATOM 1637 C CA . ILE A 1 200 ? -2.265 8.671 26.169 1.00 84.25 200 ILE A CA 1
ATOM 1638 C C . ILE A 1 200 ? -3.293 9.198 27.165 1.00 84.25 200 ILE A C 1
ATOM 1640 O O . ILE A 1 200 ? -3.535 10.397 27.221 1.00 84.25 200 ILE A O 1
ATOM 1644 N N . LEU A 1 201 ? -3.865 8.327 27.997 1.00 84.75 201 LEU A N 1
ATOM 1645 C CA . LEU A 1 201 ? -4.682 8.767 29.131 1.00 84.75 201 LEU A CA 1
ATOM 1646 C C . LEU A 1 201 ? -3.783 9.352 30.222 1.00 84.75 201 LEU A C 1
ATOM 1648 O O . LEU A 1 201 ? -2.830 8.704 30.649 1.00 84.75 201 LEU A O 1
ATOM 1652 N N . GLU A 1 202 ? -4.114 10.545 30.710 1.00 81.50 202 GLU A N 1
ATOM 1653 C CA . GLU A 1 202 ? -3.361 11.181 31.800 1.00 81.50 202 GLU A CA 1
ATOM 1654 C C . GLU A 1 202 ? -3.631 10.506 33.145 1.00 81.50 202 GLU A C 1
ATOM 1656 O O . GLU A 1 202 ? -2.752 10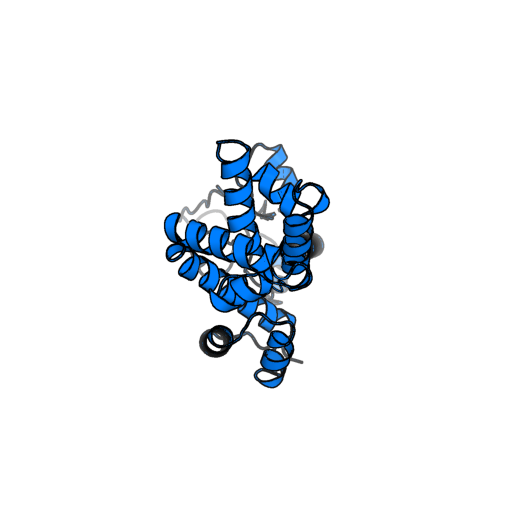.425 34.002 1.00 81.50 202 GLU A O 1
ATOM 1661 N N . VAL A 1 203 ? -4.851 9.996 33.322 1.00 78.06 203 VAL A N 1
ATOM 1662 C CA . VAL A 1 203 ? -5.254 9.249 34.513 1.00 78.06 203 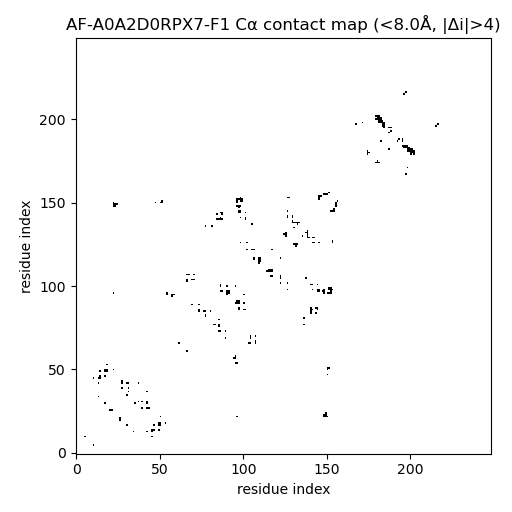VAL A CA 1
ATOM 1663 C C . VAL A 1 203 ? -5.416 7.776 34.135 1.00 78.06 203 VAL A C 1
ATOM 1665 O O . VAL A 1 203 ? -6.278 7.450 33.313 1.00 78.06 203 VAL A O 1
ATOM 1668 N N . PRO A 1 204 ? -4.626 6.862 34.728 1.00 72.00 204 PRO A N 1
ATOM 1669 C CA . PRO A 1 204 ? -4.767 5.434 34.484 1.00 72.00 204 PRO A CA 1
ATOM 1670 C C . PRO A 1 204 ? -6.158 4.930 34.875 1.00 72.00 204 PRO A C 1
ATOM 1672 O O . PRO A 1 204 ? -6.659 5.222 35.961 1.00 72.00 204 PRO A O 1
ATOM 1675 N N . ILE A 1 205 ? -6.761 4.115 34.012 1.00 67.62 205 ILE A N 1
ATOM 1676 C CA . ILE A 1 205 ? -8.042 3.458 34.282 1.00 67.62 205 ILE A CA 1
ATOM 1677 C C . ILE A 1 205 ? -7.763 1.989 34.590 1.00 67.62 205 ILE A C 1
ATOM 1679 O O . ILE A 1 205 ? -7.163 1.275 33.785 1.00 67.62 205 ILE A O 1
ATOM 1683 N N . ALA A 1 206 ? -8.208 1.516 35.753 1.00 60.53 206 ALA A N 1
ATOM 1684 C CA . ALA A 1 206 ? -8.129 0.102 36.088 1.00 60.53 206 ALA A CA 1
ATOM 1685 C C . ALA A 1 206 ? -9.092 -0.693 35.191 1.00 60.53 206 ALA A C 1
ATOM 1687 O O . ALA A 1 206 ? -10.309 -0.527 35.274 1.00 60.53 206 ALA A O 1
ATOM 1688 N N . SER A 1 207 ? -8.557 -1.571 34.338 1.00 50.44 207 SER A N 1
ATOM 1689 C CA . SER A 1 207 ? -9.362 -2.543 33.594 1.00 50.44 207 SER A CA 1
ATOM 1690 C C . SER A 1 207 ? -9.256 -3.916 34.261 1.00 50.44 207 SER A C 1
ATOM 1692 O O . SER A 1 207 ? -8.167 -4.397 34.565 1.00 50.44 207 SER A O 1
ATOM 1694 N N . TYR A 1 208 ? -10.393 -4.573 34.510 1.00 36.59 208 TYR A N 1
ATOM 1695 C CA . TYR A 1 208 ? -10.447 -5.858 35.230 1.00 36.59 208 TYR A CA 1
ATOM 1696 C C . TYR A 1 208 ? -9.971 -7.061 34.389 1.00 36.59 208 TYR A C 1
ATOM 1698 O O . TYR A 1 208 ? -10.108 -8.217 34.787 1.00 36.59 208 TYR A O 1
ATOM 1706 N N . LYS A 1 209 ? -9.410 -6.824 33.200 1.00 35.84 209 LYS A N 1
ATOM 1707 C CA . LYS A 1 209 ? -8.839 -7.868 32.351 1.00 35.84 209 LYS A CA 1
ATOM 1708 C C . LYS A 1 209 ? -7.359 -7.588 32.144 1.00 35.84 209 LYS A C 1
ATOM 1710 O O . LYS A 1 209 ? -7.000 -6.569 31.576 1.00 35.84 209 LYS A O 1
ATOM 1715 N N . LYS A 1 210 ? -6.523 -8.538 32.582 1.00 33.03 210 LYS A N 1
ATOM 1716 C CA . LYS A 1 210 ? -5.114 -8.693 32.187 1.00 33.03 210 LYS A CA 1
ATOM 1717 C C . LYS A 1 210 ? -4.908 -8.267 30.727 1.00 33.03 210 LYS A C 1
ATOM 1719 O O . LYS A 1 210 ? -5.528 -8.859 29.844 1.00 33.03 210 LYS A O 1
ATOM 1724 N N . ILE A 1 211 ? -4.001 -7.323 30.485 1.00 37.69 211 ILE A N 1
ATOM 1725 C CA . ILE A 1 211 ? -3.509 -6.985 29.145 1.00 37.69 211 ILE A CA 1
ATOM 1726 C C . ILE A 1 211 ? -1.982 -7.168 29.120 1.00 37.69 211 ILE A C 1
ATOM 1728 O O . ILE A 1 211 ? -1.293 -6.595 29.966 1.00 37.69 211 ILE A O 1
ATOM 1732 N N . PRO A 1 212 ? -1.440 -7.953 28.173 1.00 31.83 212 PRO A N 1
ATOM 1733 C CA . PRO A 1 212 ? -0.041 -7.876 27.777 1.00 31.83 212 PRO A CA 1
ATOM 1734 C C . PRO A 1 212 ? 0.179 -6.639 26.886 1.00 31.83 212 PRO A C 1
ATOM 1736 O O . PRO A 1 212 ? -0.608 -6.413 25.979 1.00 31.83 212 PRO A O 1
ATOM 1739 N N . HIS A 1 213 ? 1.232 -5.867 27.178 1.00 31.14 213 HIS A N 1
ATOM 1740 C CA . HIS A 1 213 ? 1.939 -4.876 26.344 1.00 31.14 213 HIS A CA 1
ATOM 1741 C C . HIS A 1 213 ? 1.183 -4.085 25.250 1.00 31.14 213 HIS A C 1
ATOM 1743 O O . HIS A 1 213 ? 0.720 -4.645 24.267 1.00 31.14 213 HIS A O 1
ATOM 1749 N N . VAL A 1 214 ? 1.263 -2.749 25.364 1.00 35.12 214 VAL A N 1
ATOM 1750 C CA . VAL A 1 214 ? 1.183 -1.744 24.280 1.00 35.12 214 VAL A CA 1
ATOM 1751 C C . VAL A 1 214 ? -0.039 -1.889 23.362 1.00 35.12 214 VAL A C 1
ATOM 1753 O O . VAL A 1 214 ? -0.010 -2.573 22.340 1.00 35.12 214 VAL A O 1
ATOM 1756 N N . ALA A 1 215 ? -1.115 -1.172 23.692 1.00 34.53 215 ALA A N 1
ATOM 1757 C CA . ALA A 1 215 ? -2.251 -1.006 22.793 1.00 34.53 215 ALA A CA 1
ATOM 1758 C C . ALA A 1 215 ? -1.856 -0.086 21.625 1.00 34.53 215 ALA A C 1
ATOM 1760 O O . ALA A 1 215 ? -1.977 1.131 21.697 1.00 34.53 215 ALA A O 1
ATOM 1761 N N . SER A 1 216 ? -1.363 -0.695 20.551 1.00 31.98 216 SER A N 1
ATOM 1762 C CA . SER A 1 216 ? -1.406 -0.125 19.207 1.00 31.98 216 SER A CA 1
ATOM 1763 C C . SER A 1 216 ? -2.814 -0.351 18.656 1.00 31.98 216 SER A C 1
ATOM 1765 O O . SER A 1 216 ? -3.234 -1.499 18.570 1.00 31.98 216 SER A O 1
ATOM 1767 N N . GLY A 1 217 ? -3.553 0.724 18.361 1.00 34.94 217 GLY A N 1
ATOM 1768 C CA . GLY A 1 217 ? -4.708 0.810 17.443 1.00 34.94 217 GLY A CA 1
ATOM 1769 C C . GLY A 1 217 ? -5.916 -0.146 17.549 1.00 34.94 217 GLY A C 1
ATOM 1770 O O . GLY A 1 217 ? -6.933 0.112 16.915 1.00 34.94 217 GLY A O 1
ATOM 1771 N N . GLU A 1 218 ? -5.885 -1.230 18.324 1.00 37.81 218 GLU A N 1
ATOM 1772 C CA . GLU A 1 218 ? -6.928 -2.261 18.341 1.00 37.81 218 GLU A CA 1
ATOM 1773 C C . GLU A 1 218 ? -7.341 -2.617 19.775 1.00 37.81 218 GLU A C 1
ATOM 1775 O O . GLU A 1 218 ? -6.996 -3.663 20.321 1.00 37.81 218 GLU A O 1
ATOM 1780 N N . ALA A 1 219 ? -8.151 -1.764 20.399 1.00 31.48 219 ALA A N 1
ATOM 1781 C CA . ALA A 1 219 ? -8.933 -2.170 21.562 1.00 31.48 219 ALA A CA 1
ATOM 1782 C C . ALA A 1 219 ? -10.322 -1.529 21.510 1.00 31.48 219 ALA A C 1
ATOM 1784 O O . ALA A 1 219 ? -10.511 -0.338 21.742 1.00 31.48 219 ALA A O 1
ATOM 1785 N N . PHE A 1 220 ? -11.314 -2.358 21.186 1.00 29.28 220 PHE A N 1
ATOM 1786 C CA . PHE A 1 220 ? -12.730 -2.016 21.229 1.00 29.28 220 PHE A CA 1
ATOM 1787 C C . PHE A 1 220 ? -13.123 -1.508 22.625 1.00 29.28 220 PHE A C 1
ATOM 1789 O O . PHE A 1 220 ? -13.311 -2.298 23.550 1.00 29.28 220 PHE A O 1
ATOM 1796 N N . LEU A 1 221 ? -13.331 -0.198 22.757 1.00 32.84 221 LEU A N 1
ATOM 1797 C CA . LEU A 1 221 ? -14.080 0.380 23.869 1.00 32.84 221 LEU A CA 1
ATOM 1798 C C . LEU A 1 221 ? -15.574 0.130 23.642 1.00 32.84 221 LEU A C 1
ATOM 1800 O O . LEU A 1 221 ? -16.260 0.877 22.946 1.00 32.84 221 LEU A O 1
ATOM 1804 N N . HIS A 1 222 ? -16.073 -0.947 24.236 1.00 33.28 222 HIS A N 1
ATOM 1805 C CA . HIS A 1 222 ? -17.480 -1.079 24.586 1.00 33.28 222 HIS A CA 1
ATOM 1806 C C . HIS A 1 222 ? -17.575 -1.854 25.893 1.00 33.28 222 HIS A C 1
ATOM 1808 O O . HIS A 1 222 ? -17.372 -3.067 25.896 1.00 33.28 222 HIS A O 1
ATOM 1814 N N . ASP A 1 223 ? -17.931 -1.161 26.973 1.00 39.53 223 ASP A N 1
ATOM 1815 C CA . ASP A 1 223 ? -18.842 -1.752 27.942 1.00 39.53 223 ASP A CA 1
ATOM 1816 C C . ASP A 1 223 ? -19.631 -0.681 28.706 1.00 39.53 223 ASP A C 1
ATOM 1818 O O . ASP A 1 223 ? -19.086 0.338 29.134 1.00 39.53 223 ASP A O 1
ATOM 1822 N N . GLU A 1 224 ? -20.928 -0.933 28.875 1.00 36.50 224 GLU A N 1
ATOM 1823 C CA . GLU A 1 224 ? -21.864 -0.131 29.676 1.00 36.50 224 GLU A CA 1
ATOM 1824 C C . GLU A 1 224 ? -21.611 -0.261 31.190 1.00 36.50 224 GLU A C 1
ATOM 1826 O O . GLU A 1 224 ? -22.257 0.412 31.991 1.00 36.50 224 GLU A O 1
ATOM 1831 N N . GLN A 1 225 ? -20.633 -1.069 31.606 1.00 34.50 225 GLN A N 1
ATOM 1832 C CA . GLN A 1 225 ? -20.319 -1.284 33.018 1.00 34.50 225 GLN A CA 1
ATOM 1833 C C . GLN A 1 225 ? -19.515 -0.154 33.678 1.00 34.50 225 GLN A C 1
ATOM 1835 O O . GLN A 1 225 ? -19.469 -0.087 34.905 1.00 34.50 225 GLN A O 1
ATOM 1840 N N . LEU A 1 226 ? -18.956 0.796 32.912 1.00 38.41 226 LEU A N 1
ATOM 1841 C CA . LEU A 1 226 ? -18.244 1.943 33.500 1.00 38.41 226 LEU A CA 1
ATOM 1842 C C . LEU A 1 226 ? -19.170 2.889 34.294 1.00 38.41 226 LEU A C 1
ATOM 1844 O O . LEU A 1 226 ? -18.696 3.648 35.138 1.00 38.41 226 LEU A O 1
ATOM 1848 N N . LYS A 1 227 ? -20.491 2.827 34.060 1.00 34.09 227 LYS A N 1
ATOM 1849 C CA . LYS A 1 227 ? -21.479 3.662 34.765 1.00 34.09 227 LYS A CA 1
ATOM 1850 C C . LYS A 1 227 ? -21.563 3.351 36.264 1.00 34.09 227 LYS A C 1
ATOM 1852 O O . LYS A 1 227 ? -21.839 4.258 37.039 1.00 34.09 227 LYS A O 1
ATOM 1857 N N . ALA A 1 228 ? -21.292 2.112 36.683 1.00 29.86 228 ALA A N 1
ATOM 1858 C CA . ALA A 1 228 ? -21.449 1.709 38.083 1.00 29.86 228 ALA A CA 1
ATOM 1859 C C . ALA A 1 228 ? -20.240 2.071 38.964 1.00 29.86 228 ALA A C 1
ATOM 1861 O O . ALA A 1 228 ? -20.395 2.274 40.164 1.00 29.86 228 ALA A O 1
ATOM 1862 N N . THR A 1 229 ? -19.038 2.182 38.390 1.00 35.28 229 THR A N 1
ATOM 1863 C CA . THR A 1 229 ? -17.821 2.495 39.163 1.00 35.28 229 THR A CA 1
ATOM 1864 C C . THR A 1 229 ? -17.585 4.000 39.298 1.00 35.28 229 THR A C 1
ATOM 1866 O O . THR A 1 229 ? -16.979 4.434 40.272 1.00 35.28 229 THR A O 1
ATOM 1869 N N . LEU A 1 230 ? -18.109 4.812 38.372 1.00 34.31 230 LEU A N 1
ATOM 1870 C CA . LEU A 1 230 ? -18.009 6.274 38.442 1.00 34.31 230 LEU A CA 1
ATOM 1871 C C . LEU A 1 230 ? -19.094 6.925 39.324 1.00 34.31 230 LEU A C 1
ATOM 1873 O O . LEU A 1 230 ? -18.919 8.070 39.731 1.00 34.31 230 LEU A O 1
ATOM 1877 N N . SER A 1 231 ? -20.189 6.223 39.658 1.00 27.53 231 SER A N 1
ATOM 1878 C CA . SER A 1 231 ? -21.285 6.775 40.479 1.00 27.53 231 SER A CA 1
ATOM 1879 C C . SER A 1 231 ? -21.111 6.586 41.990 1.00 27.53 231 SER A C 1
ATOM 1881 O O . SER A 1 231 ? -21.836 7.195 42.773 1.00 27.53 231 SER A O 1
ATOM 1883 N N . THR A 1 232 ? -20.167 5.757 42.432 1.00 27.80 232 THR A N 1
ATOM 1884 C CA . THR A 1 232 ? -19.822 5.613 43.852 1.00 27.80 232 THR A CA 1
ATOM 1885 C C . THR A 1 232 ? -18.460 6.242 44.080 1.00 27.80 232 THR A C 1
ATOM 1887 O O . THR A 1 232 ? -17.448 5.702 43.645 1.00 27.80 232 THR A O 1
ATOM 1890 N N . GLY A 1 233 ? -18.467 7.414 44.716 1.00 28.64 233 GLY A N 1
ATOM 1891 C CA . GLY A 1 233 ? -17.316 8.297 44.855 1.00 28.64 233 GLY A CA 1
ATOM 1892 C C . GLY A 1 233 ? -16.009 7.590 45.208 1.00 28.64 233 GLY A C 1
ATOM 1893 O O . GLY A 1 233 ? -15.971 6.712 46.075 1.00 28.64 233 GLY A O 1
ATOM 1894 N N . LEU A 1 234 ? -14.930 8.039 44.558 1.00 28.80 234 LEU A N 1
ATOM 1895 C CA . LEU A 1 234 ? -13.557 7.772 44.966 1.00 28.80 234 LEU A CA 1
ATOM 1896 C C . LEU A 1 234 ? -13.372 8.215 46.429 1.00 28.80 234 LEU A C 1
ATOM 1898 O O . LEU A 1 234 ? -12.960 9.334 46.722 1.00 28.80 234 LEU A O 1
ATOM 1902 N N . ARG A 1 235 ? -13.644 7.316 47.377 1.00 23.38 235 ARG A N 1
ATOM 1903 C CA . ARG A 1 235 ? -12.944 7.320 48.656 1.00 23.38 235 ARG A CA 1
ATOM 1904 C C . ARG A 1 235 ? -11.581 6.712 48.389 1.00 23.38 235 ARG A C 1
ATOM 1906 O O . ARG A 1 235 ? -11.444 5.493 48.308 1.00 23.38 235 ARG A O 1
ATOM 1913 N N . ALA A 1 236 ? -10.584 7.580 48.269 1.00 29.81 236 ALA A N 1
ATOM 1914 C CA . ALA A 1 236 ? -9.202 7.199 48.483 1.00 29.81 236 ALA A CA 1
ATOM 1915 C C . ALA A 1 236 ? -9.115 6.461 49.830 1.00 29.81 236 ALA A C 1
ATOM 1917 O O . ALA A 1 236 ? -9.398 7.034 50.883 1.00 29.81 236 ALA A O 1
ATOM 1918 N N . ARG A 1 237 ? -8.774 5.172 49.802 1.00 24.39 237 ARG A N 1
ATOM 1919 C CA . ARG A 1 237 ? -8.261 4.472 50.979 1.00 24.39 237 ARG A CA 1
ATOM 1920 C C . ARG A 1 237 ? -6.781 4.189 50.736 1.00 24.39 237 ARG A C 1
ATOM 1922 O O . ARG A 1 237 ? -6.472 3.482 49.777 1.00 24.39 237 ARG A O 1
ATOM 1929 N N . PRO A 1 238 ? -5.874 4.743 51.557 1.00 30.70 238 PRO A N 1
ATOM 1930 C CA . PRO A 1 238 ? -4.476 4.362 51.533 1.00 30.70 238 PRO A CA 1
ATOM 1931 C C . PRO A 1 238 ? -4.312 3.017 52.254 1.00 30.70 238 PRO A C 1
ATOM 1933 O O . PRO A 1 238 ? -5.094 2.682 53.142 1.00 30.70 238 PRO A O 1
ATOM 1936 N N . HIS A 1 239 ? -3.260 2.290 51.880 1.00 27.28 239 HIS A N 1
ATOM 1937 C CA . HIS A 1 239 ? -2.808 1.012 52.442 1.00 27.28 239 HIS A CA 1
ATOM 1938 C C . HIS A 1 239 ? -3.589 -0.236 52.002 1.00 27.28 239 HIS A C 1
ATOM 1940 O O . HIS A 1 239 ? -4.558 -0.645 52.625 1.00 27.28 239 HIS A O 1
ATOM 1946 N N . LEU A 1 240 ? -3.078 -0.920 50.976 1.00 26.20 240 LEU A N 1
ATOM 1947 C CA . LEU A 1 240 ? -2.355 -2.180 51.173 1.00 26.20 240 LEU A CA 1
ATOM 1948 C C . LEU A 1 240 ? -1.439 -2.416 49.960 1.00 26.20 240 LEU A C 1
ATOM 1950 O O . LEU A 1 240 ? -1.818 -2.156 48.821 1.00 26.20 240 LEU A O 1
ATOM 1954 N N . GLY A 1 241 ? -0.198 -2.810 50.242 1.00 29.64 241 GLY A N 1
ATOM 1955 C CA . GLY A 1 241 ? 0.898 -2.865 49.284 1.00 29.64 241 GLY A CA 1
ATOM 1956 C C . GLY A 1 241 ? 0.688 -3.853 48.141 1.00 29.64 241 GLY A C 1
ATOM 1957 O O . GLY A 1 241 ? 0.258 -4.980 48.354 1.00 29.64 241 GLY A O 1
ATOM 1958 N N . MET A 1 242 ? 1.040 -3.392 46.944 1.00 23.38 242 MET A N 1
ATOM 1959 C CA . MET A 1 242 ? 1.634 -4.124 45.823 1.00 23.38 242 MET A CA 1
ATOM 1960 C C . MET A 1 242 ? 1.880 -3.066 44.745 1.00 23.38 242 MET A C 1
ATOM 1962 O O . MET A 1 242 ? 0.967 -2.621 44.053 1.00 23.38 242 MET A O 1
ATOM 1966 N N . SER A 1 243 ? 3.121 -2.587 44.687 1.00 23.97 243 SER A N 1
ATOM 1967 C CA . SER A 1 243 ? 3.599 -1.651 43.678 1.00 23.97 243 SER A CA 1
ATOM 1968 C C . SER A 1 243 ? 3.368 -2.212 42.278 1.00 23.97 243 SER A C 1
ATOM 1970 O O . SER A 1 243 ? 3.920 -3.248 41.920 1.00 23.97 243 SER A O 1
ATOM 1972 N N . THR A 1 244 ? 2.614 -1.503 41.446 1.00 23.50 244 THR A N 1
ATOM 1973 C CA . THR A 1 244 ? 2.799 -1.550 39.992 1.00 23.50 244 THR A CA 1
ATOM 1974 C C . THR A 1 244 ? 2.487 -0.166 39.441 1.00 23.50 244 THR A C 1
ATOM 1976 O O . THR A 1 244 ? 1.371 0.145 39.037 1.00 23.50 244 THR A O 1
ATOM 1979 N N . VAL A 1 245 ? 3.502 0.693 39.492 1.00 22.86 245 VAL A N 1
ATOM 1980 C CA . VAL A 1 245 ? 3.564 1.926 38.711 1.00 22.86 245 VAL A CA 1
ATOM 1981 C C . VAL A 1 245 ? 3.855 1.491 37.277 1.00 22.86 245 VAL A C 1
ATOM 1983 O O . VAL A 1 245 ? 4.942 0.989 37.004 1.00 22.86 245 VAL A O 1
ATOM 1986 N N . ILE A 1 246 ? 2.886 1.616 36.371 1.00 24.00 246 ILE A N 1
ATOM 1987 C CA . ILE A 1 246 ? 3.155 1.454 34.939 1.00 24.00 246 ILE A CA 1
ATOM 1988 C C . ILE A 1 246 ? 3.579 2.824 34.424 1.00 24.00 246 ILE A C 1
ATOM 1990 O O . ILE A 1 246 ? 2.753 3.719 34.258 1.00 24.00 246 ILE A O 1
ATOM 1994 N N . ALA A 1 247 ? 4.885 2.980 34.225 1.00 20.58 247 ALA A N 1
ATOM 1995 C CA . ALA A 1 247 ? 5.444 4.069 33.447 1.00 20.58 247 ALA A CA 1
ATOM 1996 C C . ALA A 1 247 ? 5.039 3.877 31.977 1.00 20.58 247 ALA A C 1
ATOM 1998 O O . ALA A 1 247 ? 5.294 2.825 31.388 1.00 20.58 247 ALA A O 1
ATOM 1999 N N . LEU A 1 248 ? 4.379 4.888 31.417 1.00 24.80 248 LEU A N 1
ATOM 2000 C CA . LEU A 1 248 ? 4.202 5.063 29.980 1.00 24.80 248 LEU A CA 1
ATOM 2001 C C . LEU A 1 248 ? 5.565 5.464 29.397 1.00 24.80 248 LEU A C 1
ATOM 2003 O O . LEU A 1 248 ? 6.101 6.504 29.780 1.00 24.80 248 LEU A O 1
ATOM 2007 N N . ILE A 1 249 ? 6.126 4.623 28.526 1.00 27.00 249 ILE A N 1
ATOM 2008 C CA . ILE A 1 249 ? 7.237 4.967 27.625 1.00 27.00 249 ILE A CA 1
ATOM 2009 C C . ILE A 1 249 ? 6.700 4.865 26.205 1.00 27.00 249 ILE A C 1
ATOM 2011 O O . ILE A 1 249 ? 6.058 3.826 25.916 1.00 27.00 249 ILE A O 1
#

Solvent-accessible surface area (backbone atoms only — not comparable to full-atom values): 15232 Å² total; per-residue (Å²): 132,84,85,75,78,83,46,74,68,57,50,52,55,54,51,59,54,47,72,75,51,65,82,47,92,58,43,61,56,56,48,42,74,74,42,66,93,53,56,69,67,61,54,48,53,51,43,44,52,52,49,52,54,48,48,63,64,48,51,75,75,59,44,73,70,55,48,48,52,51,45,54,52,47,55,59,48,38,71,76,38,75,86,56,66,54,60,44,52,52,12,62,73,72,71,40,53,26,30,56,44,40,51,54,46,50,50,51,51,44,28,72,76,66,77,44,86,71,53,71,66,59,55,51,49,32,68,71,40,27,87,71,38,87,52,64,67,59,19,53,40,39,45,52,11,33,76,61,24,75,67,79,10,61,64,39,53,52,51,52,49,52,52,48,54,52,55,51,49,55,50,52,52,58,33,55,78,66,72,51,57,65,46,44,35,68,62,39,46,75,71,67,45,93,75,64,62,74,62,44,66,75,60,86,78,92,67,99,60,94,75,83,78,80,89,68,97,74,73,88,89,78,72,85,67,62,63,67,65,71,72,53,73,90,72,84,75,85,88,80,93,77,91,75,84,81,79,89,127

Foldseek 3Di:
DDPDDQDPVNLVVLLVVLVVDDQFPCSLVVSCVVCVVDDSVVSLVSNLVSLVVVQVVLVVVCDDVNLVVVLVQLVVVCVVPVPDLSLCVSCSVSVHQSLVNLLSNLQVVCCVVVVDGDDPVVSLVCLVPVVVPPPPSSSVSSVVSQVGGNHPGPVNVVVVVVVVVVVLVVVVVVCVVVVFAKDAQVNVVVVVDPDGARIDTPDDDDDPDDDPDDDRPDDDPDDPVVVVVVVPDPPDDDDDDDDDDDDDD

Organism: Ictalurus punctatus (NCBI:txid7998)

pLDDT: mean 78.51, std 23.11, range [20.58, 97.06]

InterPro domains:
  IPR029404 CDAN1-interacting nuclease 1 [PF14811] (135-228)
  IPR029404 CDAN1-interacting nuclease 1 [PTHR31661] (4-207)

Sequence (249 aa):
MSKMKLCRAEYRVIAKFTEQLRPTRQCMKMLKERFPNHSQSTLLSIFSLEYQKRMKRSLVKHHSDVIEDYYQRYRSEASKHPSDPVLLELANEVDLSPSLLARLLLERFLEEHQGSISSKQVLNSMLREPSLIPDVQLARHVEQCTINDCCYGPLVDCIKHAIGHEHEEILREKLRERNLSFVDENQLRAKGYDKTPDIILEVPIASYKKIPHVASGEAFLHDEQLKATLSTGLRARPHLGMSTVIALI

Nearest PDB structures (foldseek):
  3vib-assembly2_D  TM=2.397E-01  e=1.536E+00  Neisseria gonorrhoeae
  8apn-assembly1_AL  TM=2.374E-01  e=3.267E+00  Polytomella magna
  7rjt-assembly1_A  TM=2.456E-01  e=6.947E+00  Aplysia californica

Radius of gyration: 24.15 Å; Cα contacts (8 Å, |Δi|>4): 181; chains: 1; bounding box: 53×38×82 Å